Protein AF-0000000082936242 (afdb_homodimer)

Secondary structure (DSSP, 8-state):
-HHHHHHHHHHHHHHHHHHHHHHHHHHHHHHHHHHHHHHHHHHTTEEEEEEEE-TTS-EEEEEEES-TTB--EEEEESSS---SS-SEEEEEEEETTTTEEEEEEEEES-SSSSHHHHHHHHHHHHHHHHT-SEEEEE----S-HHHHHHHHHHTTEEE-TTSSEEEEE----/-HHHHHHHHHHHHHHHHHHHHHHHHHHHHHHHHHHHHHHHHHHTTEEEEEEEE-TTS-EEEEEEES-TTB--EEEEESSS---SS-SEEEEEEEETTTTEEEEEEEEES-SSSSHHHHHHHHHHHHHHHHT-SEEEEE----S-HHHHHHHHHHTTEEE-TTSSEEEEE----

pLDDT: mean 89.29, std 9.07, range [54.25, 97.88]

Radius of gyration: 26.24 Å; Cα contacts (8 Å, |Δi|>4): 591; chains: 2; bounding box: 80×72×52 Å

Nearest PDB structures (foldseek):
  2cnt-assembly4_D  TM=7.398E-01  e=9.892E-05  Salmonella enterica subsp. enterica serovar Typhimurium str. LT2
  3ne7-assembly1_A  TM=8.110E-01  e=4.765E-04  Thermoplasma acidophilum
  5isv-assembly2_B  TM=7.288E-01  e=2.765E-04  Escherichia coli O157:H7
  4crz-assembly1_B  TM=7.793E-01  e=5.063E-04  Escherichia coli K-12
  4avc-assembly2_B  TM=6.627E-01  e=4.765E-04  Mycobacterium tuberculosis H37Rv

Organism: NCBI:txid1808955

Sequence (346 aa):
MLFTKRKQYEMSLKRRADDVESRNDQLEKKIDHLQYNLNRLLELDYKIIAIEKDKLGDPVIVYRERDESSQNVYVKNCETKLEEEWDFAAIATYNEGENLLRLESINGNAINQGYGSVCLTYLQEIAHTLRVKKIVTKVSEPESEERIEHFFKKHDFIMDSTKSYAEWVRPYRMLFTKRKQYEMSLKRRADDVESRNDQLEKKIDHLQYNLNRLLELDYKIIAIEKDKLGDPVIVYRERDESSQNVYVKNCETKLEEEWDFAAIATYNEGENLLRLESINGNAINQGYGSVCLTYLQEIAHTLRVKKIVTKVSEPESEERIEHFFKKHDFIMDSTKSYAEWVRPYR

Foldseek 3Di:
DVVVVVVVVVVVVVVVVVVVVVVVVQVVQLVVQVVQQVVVCVVVVKAWDDWDAWPVGFTKTWIGHPDPQWLKIFIAGSNDHDDPDGQWMFGWGADPVQQEIEGEDTDGDDPPRCVSVVRVVVSLVVSVVSVGFKYKYFDDPPDDLVVVVVVQVVVPWDADPVRGMIMGGRDDD/DVVVVVVVVVVVVVVVVVVVVVVVVQVVQLVVQVVQQVVVCVVVVKAWDDWDAWPVGFTKTWIGHPDPQWLKIFIAGSNDHDDPDGQWMFGWGADPVQQEIEGEDTDGDDPPRCVSVVRVVVSLVVSVVSVGFKYKYFDDPPDDLVVVVVVCVVVPWDADPVSGMIMGGRDDD

Solvent-accessible surface area (backbone atoms only — not comparable to full-atom values): 18507 Å² total; per-residue (Å²): 114,68,67,57,53,50,51,51,49,51,48,49,39,49,47,49,28,49,52,35,46,52,50,35,51,52,52,52,50,30,52,51,21,43,36,49,33,52,38,50,38,49,73,71,54,38,36,75,72,41,54,46,62,36,75,85,63,46,60,26,40,33,30,28,64,62,52,80,73,49,55,38,32,33,33,35,58,23,88,49,68,68,78,90,63,65,44,26,36,30,42,31,40,70,38,76,92,75,38,28,35,39,40,73,45,77,51,58,80,66,79,94,44,45,54,66,58,53,32,50,55,52,46,52,50,49,33,57,75,70,64,34,53,32,39,37,31,69,47,74,79,81,60,62,63,65,60,54,52,50,53,39,46,77,71,59,28,50,63,44,97,82,55,47,35,36,35,30,70,60,75,90,126,114,69,67,56,52,50,52,50,48,50,51,49,37,50,48,48,30,51,51,33,44,52,50,36,51,52,51,52,48,30,52,52,21,42,36,51,33,52,38,50,39,49,73,72,54,38,38,77,72,39,55,45,63,37,76,86,62,45,60,27,40,31,28,28,62,63,52,79,74,50,56,39,31,33,32,35,59,23,89,50,67,66,77,90,62,68,45,26,37,30,40,32,41,69,36,75,92,76,38,27,35,38,41,73,45,76,49,59,81,66,77,92,45,47,55,66,60,52,32,50,54,51,48,50,49,48,33,58,76,70,64,34,52,33,39,38,32,68,50,74,80,78,62,62,65,65,60,55,50,51,52,40,46,76,72,60,28,48,62,44,97,82,55,47,36,36,37,30,68,60,77,90,125

Structure (mmCIF, N/CA/C/O backbone):
data_AF-0000000082936242-model_v1
#
loop_
_entity.id
_entity.type
_entity.pdbx_description
1 polymer 'GNAT family N-acetyltransferase'
#
loop_
_atom_site.group_PDB
_atom_site.id
_atom_site.type_symbol
_atom_site.label_atom_id
_atom_site.label_alt_id
_atom_site.label_comp_id
_atom_site.label_asym_id
_atom_site.label_entity_id
_atom_site.label_seq_id
_atom_site.pdbx_PDB_ins_code
_atom_site.Cartn_x
_atom_site.Cartn_y
_atom_site.Cartn_z
_atom_site.occupancy
_atom_site.B_iso_or_equiv
_atom_site.auth_seq_id
_atom_site.auth_comp_id
_atom_site.auth_asym_id
_atom_site.auth_atom_id
_atom_site.pdbx_PDB_model_num
ATOM 1 N N . MET A 1 1 ? -54.312 5.059 9.852 1 55.5 1 MET A N 1
ATOM 2 C CA . MET A 1 1 ? -53.125 5.371 10.672 1 55.5 1 MET A CA 1
ATOM 3 C C . MET A 1 1 ? -52.062 4.293 10.531 1 55.5 1 MET A C 1
ATOM 5 O O . MET A 1 1 ? -50.875 4.598 10.375 1 55.5 1 MET A O 1
ATOM 9 N N . LEU A 1 2 ? -52.469 3.055 10.438 1 64.94 2 LEU A N 1
ATOM 10 C CA . LEU A 1 2 ? -51.594 1.894 10.367 1 64.94 2 LEU A CA 1
ATOM 11 C C . LEU A 1 2 ? -50.906 1.821 9.016 1 64.94 2 LEU A C 1
ATOM 13 O O . LEU A 1 2 ? -49.719 1.475 8.945 1 64.94 2 LEU A O 1
ATOM 17 N N . PHE A 1 3 ? -51.562 2.299 8.039 1 64.25 3 PHE A N 1
ATOM 18 C CA . PHE A 1 3 ? -51.031 2.256 6.691 1 64.25 3 PHE A CA 1
ATOM 19 C C . PHE A 1 3 ? -49.844 3.223 6.551 1 64.25 3 PHE A C 1
ATOM 21 O O . PHE A 1 3 ? -48.844 2.904 5.91 1 64.25 3 PHE A O 1
ATOM 28 N N . THR A 1 4 ? -50 4.312 7.383 1 74.25 4 THR A N 1
ATOM 29 C CA . THR A 1 4 ? -49 5.355 7.281 1 74.25 4 THR A CA 1
ATOM 30 C C . THR A 1 4 ? -47.719 4.934 7.98 1 74.25 4 THR A C 1
ATOM 32 O O . THR A 1 4 ? -46.625 5.207 7.492 1 74.25 4 THR A O 1
ATOM 35 N N . LYS A 1 5 ? -47.812 4.215 9.031 1 71.75 5 LYS A N 1
ATOM 36 C CA . LYS A 1 5 ? -46.656 3.779 9.805 1 71.75 5 LYS A CA 1
ATOM 37 C C . LYS A 1 5 ? -45.875 2.729 9.039 1 71.75 5 LYS A C 1
ATOM 39 O O . LYS A 1 5 ? -44.625 2.74 9.07 1 71.75 5 LYS A O 1
ATOM 44 N N . ARG A 1 6 ? -46.688 1.935 8.461 1 66.31 6 ARG A N 1
ATOM 45 C CA . ARG A 1 6 ? -46.031 0.876 7.695 1 66.31 6 ARG A CA 1
ATOM 46 C C . ARG A 1 6 ? -45.25 1.45 6.504 1 66.31 6 ARG A C 1
ATOM 48 O O . ARG A 1 6 ? -44.156 1.012 6.203 1 66.31 6 ARG A O 1
ATOM 55 N N . LYS A 1 7 ? -45.875 2.371 5.848 1 77.19 7 LYS A N 1
ATOM 56 C CA . LYS A 1 7 ? -45.219 3.029 4.719 1 77.19 7 LYS A CA 1
ATOM 57 C C . LYS A 1 7 ? -43.969 3.77 5.164 1 77.19 7 LYS A C 1
ATOM 59 O O . LYS A 1 7 ? -42.969 3.752 4.469 1 77.19 7 LYS A O 1
ATOM 64 N N . GLN A 1 8 ? -44.062 4.34 6.312 1 79.56 8 GLN A N 1
ATOM 65 C CA . GLN A 1 8 ? -42.938 5.055 6.883 1 79.56 8 GLN A CA 1
ATOM 66 C C . GLN A 1 8 ? -41.812 4.094 7.223 1 79.56 8 GLN A C 1
ATOM 68 O O . GLN A 1 8 ? -40.625 4.398 6.973 1 79.56 8 GLN A O 1
ATOM 73 N N . TYR A 1 9 ? -42.188 2.982 7.734 1 79.38 9 TYR A N 1
ATOM 74 C CA . TYR A 1 9 ? -41.219 1.972 8.086 1 79.38 9 TYR A CA 1
ATOM 75 C C . TYR A 1 9 ? -40.531 1.409 6.84 1 79.38 9 TYR A C 1
ATOM 77 O O . TYR A 1 9 ? -39.312 1.237 6.809 1 79.38 9 TYR A O 1
ATOM 85 N N . GLU A 1 10 ? -41.312 1.133 5.848 1 78.25 10 GLU A N 1
ATOM 86 C CA . GLU A 1 10 ? -40.812 0.661 4.57 1 78.25 10 GLU A CA 1
ATOM 87 C C . GLU A 1 10 ? -39.844 1.679 3.959 1 78.25 10 GLU A C 1
ATOM 89 O O . GLU A 1 10 ? -38.781 1.311 3.441 1 78.25 10 GLU A O 1
ATOM 94 N N . MET A 1 11 ? -40.219 2.871 4.027 1 82.44 11 MET A N 1
ATOM 95 C CA . MET A 1 11 ? -39.375 3.939 3.496 1 82.44 11 MET A CA 1
ATOM 96 C C . MET A 1 11 ? -38.062 4.047 4.285 1 82.44 11 MET A C 1
ATOM 98 O O . MET A 1 11 ? -37 4.305 3.709 1 82.44 11 MET A O 1
ATOM 102 N N . SER A 1 12 ? -38.188 3.801 5.539 1 80.38 12 SER A N 1
ATOM 103 C CA . SER A 1 12 ? -37 3.836 6.395 1 80.38 12 SER A CA 1
ATOM 104 C C . SER A 1 12 ? -36.062 2.695 6.066 1 80.38 12 SER A C 1
ATOM 106 O O . SER A 1 12 ? -34.844 2.887 6.031 1 80.38 12 SER A O 1
ATOM 108 N N . LEU A 1 13 ? -36.656 1.571 5.82 1 77.56 13 LEU A N 1
ATOM 109 C CA . LEU A 1 13 ? -35.844 0.412 5.461 1 77.56 13 LEU A CA 1
ATOM 110 C C . LEU A 1 13 ? -35.156 0.621 4.113 1 77.56 13 LEU A C 1
ATOM 112 O O . LEU A 1 13 ? -34 0.244 3.934 1 77.56 13 LEU A O 1
ATOM 116 N N . LYS A 1 14 ? -35.875 1.112 3.232 1 81.44 14 LYS A N 1
ATOM 117 C CA . LYS A 1 14 ? -35.312 1.409 1.912 1 81.44 14 LYS A CA 1
ATOM 118 C C . LYS A 1 14 ? -34.188 2.436 2.004 1 81.44 14 LYS A C 1
ATOM 120 O O . LYS A 1 14 ? -33.156 2.283 1.356 1 81.44 14 LYS A O 1
ATOM 125 N N . ARG A 1 15 ? -34.469 3.398 2.803 1 82.12 15 ARG A N 1
ATOM 126 C CA . ARG A 1 15 ? -33.438 4.418 2.988 1 82.12 15 ARG A CA 1
ATOM 127 C C . ARG A 1 15 ? -32.188 3.822 3.611 1 82.12 15 ARG A C 1
ATOM 129 O O . ARG A 1 15 ? -31.078 4.141 3.193 1 82.12 15 ARG A O 1
ATOM 136 N N . ARG A 1 16 ? -32.438 3.004 4.527 1 80.25 16 ARG A N 1
ATOM 137 C CA . ARG A 1 16 ? -31.312 2.338 5.16 1 80.25 16 ARG A CA 1
ATOM 138 C C . ARG A 1 16 ? -30.547 1.487 4.156 1 80.25 16 ARG A C 1
ATOM 140 O O . ARG A 1 16 ? -29.312 1.513 4.125 1 80.25 16 ARG A O 1
ATOM 147 N N . ALA A 1 17 ? -31.234 0.804 3.396 1 78.25 17 ALA A N 1
ATOM 148 C CA . ALA A 1 17 ? -30.609 -0.045 2.381 1 78.25 17 ALA A CA 1
ATOM 149 C C . ALA A 1 17 ? -29.797 0.787 1.388 1 78.25 17 ALA A C 1
ATOM 151 O O . ALA A 1 17 ? -28.672 0.424 1.034 1 78.25 17 ALA A O 1
ATOM 152 N N . ASP A 1 18 ? -30.344 1.872 1.039 1 84.75 18 ASP A N 1
ATOM 153 C CA . ASP A 1 18 ? -29.672 2.758 0.092 1 84.75 18 ASP A CA 1
ATOM 154 C C . ASP A 1 18 ? -28.406 3.357 0.699 1 84.75 18 ASP A C 1
ATOM 156 O O . ASP A 1 18 ? -27.375 3.467 0.025 1 84.75 18 ASP A O 1
ATOM 160 N N . ASP A 1 19 ? -28.547 3.705 1.892 1 83.88 19 ASP A N 1
ATOM 161 C CA . ASP A 1 19 ? -27.422 4.301 2.594 1 83.88 19 ASP A CA 1
ATOM 162 C C . ASP A 1 19 ? -26.266 3.309 2.721 1 83.88 19 ASP A C 1
ATOM 164 O O . ASP A 1 19 ? -25.109 3.658 2.486 1 83.88 19 ASP A O 1
ATOM 168 N N . VAL A 1 20 ? -26.641 2.16 3.023 1 84.62 20 VAL A N 1
ATOM 169 C CA . VAL A 1 20 ? -25.609 1.142 3.225 1 84.62 20 VAL A CA 1
ATOM 170 C C . VAL A 1 20 ? -24.969 0.786 1.888 1 84.62 20 VAL A C 1
ATOM 172 O O . VAL A 1 20 ? -23.75 0.556 1.816 1 84.62 20 VAL A O 1
ATOM 175 N N . GLU A 1 21 ? -25.719 0.791 0.893 1 85.81 21 GLU A N 1
ATOM 176 C CA . GLU A 1 21 ? -25.203 0.519 -0.443 1 85.81 21 GLU A CA 1
ATOM 177 C C . GLU A 1 21 ? -24.25 1.62 -0.896 1 85.81 21 GLU A C 1
ATOM 179 O O . GLU A 1 21 ? -23.203 1.34 -1.498 1 85.81 21 GLU A O 1
ATOM 184 N N . SER A 1 22 ? -24.656 2.75 -0.622 1 87.81 22 SER A N 1
ATOM 185 C CA . SER A 1 22 ? -23.812 3.883 -0.965 1 87.81 22 SER A CA 1
ATOM 186 C C . SER A 1 22 ? -22.469 3.814 -0.232 1 87.81 22 SER A C 1
ATOM 188 O O . SER A 1 22 ? -21.422 4.109 -0.811 1 87.81 22 SER A O 1
ATOM 190 N N . ARG A 1 23 ? -22.562 3.42 0.993 1 86 23 ARG A N 1
ATOM 191 C CA . ARG A 1 23 ? -21.328 3.266 1.771 1 86 23 ARG A CA 1
ATOM 192 C C . ARG A 1 23 ? -20.453 2.162 1.195 1 86 23 ARG A C 1
ATOM 194 O O . ARG A 1 23 ? -19.234 2.301 1.144 1 86 23 ARG A O 1
ATOM 201 N N . ASN A 1 24 ? -21.031 1.164 0.788 1 87.69 24 ASN A N 1
ATOM 202 C CA . ASN A 1 24 ? -20.312 0.068 0.152 1 87.69 24 ASN A CA 1
ATOM 203 C C . ASN A 1 24 ? -19.578 0.535 -1.101 1 87.69 24 ASN A C 1
ATOM 205 O O . ASN A 1 24 ? -18.406 0.201 -1.3 1 87.69 24 ASN A O 1
ATOM 209 N N . ASP A 1 25 ? -20.219 1.3 -1.819 1 90.06 25 ASP A N 1
ATOM 210 C CA . ASP A 1 25 ? -19.625 1.836 -3.041 1 90.06 25 ASP A CA 1
ATOM 211 C C . ASP A 1 25 ? -18.438 2.736 -2.723 1 90.06 25 ASP A C 1
ATOM 213 O O . ASP A 1 25 ? -17.422 2.684 -3.406 1 90.06 25 ASP A O 1
ATOM 217 N N . GLN A 1 26 ? -18.609 3.5 -1.722 1 89.88 26 GLN A N 1
ATOM 218 C CA . GLN A 1 26 ? -17.531 4.406 -1.319 1 89.88 26 GLN A CA 1
ATOM 219 C C . GLN A 1 26 ? -16.312 3.631 -0.839 1 89.88 26 GLN A C 1
ATOM 221 O O . GLN A 1 26 ? -15.18 3.996 -1.152 1 89.88 26 GLN A O 1
ATOM 226 N N . LEU A 1 27 ? -16.516 2.643 -0.161 1 90.25 27 LEU A N 1
ATOM 227 C CA . LEU A 1 27 ? -15.422 1.829 0.355 1 90.25 27 LEU A CA 1
ATOM 228 C C . LEU A 1 27 ? -14.688 1.122 -0.779 1 90.25 27 LEU A C 1
ATOM 230 O O . LEU A 1 27 ? -13.461 1.052 -0.779 1 90.25 27 LEU A O 1
ATOM 234 N N . GLU A 1 28 ? -15.414 0.662 -1.716 1 90.88 28 GLU A N 1
ATOM 235 C CA . GLU A 1 28 ? -14.805 0.028 -2.879 1 90.88 28 GLU A CA 1
ATOM 236 C C . GLU A 1 28 ? -13.953 1.02 -3.664 1 90.88 28 GLU A C 1
ATOM 238 O O . GLU A 1 28 ? -12.852 0.684 -4.105 1 90.88 28 GLU A O 1
ATOM 243 N N . LYS A 1 29 ? -14.484 2.137 -3.783 1 92.81 29 LYS A N 1
ATOM 244 C CA . LYS A 1 29 ? -13.742 3.184 -4.48 1 92.81 29 LYS A CA 1
ATOM 245 C C . LYS A 1 29 ? -12.461 3.537 -3.73 1 92.81 29 LYS A C 1
ATOM 247 O O . LYS A 1 29 ? -11.414 3.758 -4.348 1 92.81 29 LYS A O 1
ATOM 252 N N . LYS A 1 30 ? -12.523 3.562 -2.467 1 91.56 30 LYS A N 1
ATOM 253 C CA . LYS A 1 30 ? -11.352 3.877 -1.658 1 91.56 30 LYS A CA 1
ATOM 254 C C . LYS A 1 30 ? -10.266 2.816 -1.828 1 91.56 30 LYS A C 1
ATOM 256 O O . LYS A 1 30 ? -9.078 3.141 -1.912 1 91.56 30 LYS A O 1
ATOM 261 N N . ILE A 1 31 ? -10.664 1.652 -1.907 1 91.88 31 ILE A N 1
ATOM 262 C CA . ILE A 1 31 ? -9.727 0.554 -2.109 1 91.88 31 ILE A CA 1
ATOM 263 C C . ILE A 1 31 ? -9.07 0.681 -3.484 1 91.88 31 ILE A C 1
ATOM 265 O O . ILE A 1 31 ? -7.855 0.535 -3.615 1 91.88 31 ILE A O 1
ATOM 269 N N . ASP A 1 32 ? -9.867 0.983 -4.434 1 94.06 32 ASP A N 1
ATOM 270 C CA . ASP A 1 32 ? -9.352 1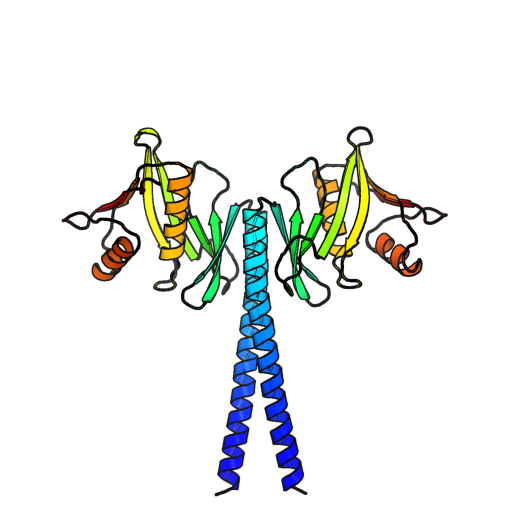.167 -5.785 1 94.06 32 ASP A CA 1
ATOM 271 C C . ASP A 1 32 ? -8.359 2.324 -5.844 1 94.06 32 ASP A C 1
ATOM 273 O O . ASP A 1 32 ? -7.309 2.217 -6.48 1 94.06 32 ASP A O 1
ATOM 277 N N . HIS A 1 33 ? -8.719 3.35 -5.23 1 95.5 33 HIS A N 1
ATOM 278 C CA . HIS A 1 33 ? -7.84 4.512 -5.215 1 95.5 33 HIS A CA 1
ATOM 279 C C . HIS A 1 33 ? -6.543 4.215 -4.473 1 95.5 33 HIS A C 1
ATOM 281 O O . HIS A 1 33 ? -5.465 4.637 -4.902 1 95.5 33 HIS A O 1
ATOM 287 N N . LEU A 1 34 ? -6.664 3.572 -3.352 1 95.12 34 LEU A N 1
ATOM 288 C CA . LEU A 1 34 ? -5.473 3.189 -2.598 1 95.12 34 LEU A CA 1
ATOM 289 C C . LEU A 1 34 ? -4.523 2.363 -3.461 1 95.12 34 LEU A C 1
ATOM 291 O O . LEU A 1 34 ? -3.326 2.645 -3.516 1 95.12 34 LEU A O 1
ATOM 295 N N . GLN A 1 35 ? -5.07 1.407 -4.113 1 94.5 35 GLN A N 1
ATOM 296 C CA . GLN A 1 35 ? -4.285 0.576 -5.02 1 94.5 35 GLN A CA 1
ATOM 297 C C . GLN A 1 35 ? -3.619 1.419 -6.105 1 94.5 35 GLN A C 1
ATOM 299 O O . GLN A 1 35 ? -2.418 1.286 -6.352 1 94.5 35 GLN A O 1
ATOM 304 N N . TYR A 1 36 ? -4.363 2.215 -6.723 1 96.88 36 TYR A N 1
ATOM 305 C CA . TYR A 1 36 ? -3.854 3.059 -7.797 1 96.88 36 TYR A CA 1
ATOM 306 C C . TYR A 1 36 ? -2.742 3.973 -7.297 1 96.88 36 TYR A C 1
ATOM 308 O O . TYR A 1 36 ? -1.684 4.07 -7.922 1 96.88 36 TYR A O 1
ATOM 316 N N . ASN A 1 37 ? -3.061 4.605 -6.254 1 97.25 37 ASN A N 1
ATOM 317 C CA . ASN A 1 37 ? -2.113 5.578 -5.723 1 97.25 37 ASN A CA 1
ATOM 318 C C . ASN A 1 37 ? -0.801 4.914 -5.309 1 97.25 37 ASN A C 1
ATOM 320 O O . ASN A 1 37 ? 0.279 5.438 -5.586 1 97.25 37 ASN A O 1
ATOM 324 N N . LEU A 1 38 ? -0.864 3.795 -4.66 1 96.5 38 LEU A N 1
ATOM 325 C CA . LEU A 1 38 ? 0.331 3.064 -4.254 1 96.5 38 LEU A CA 1
ATOM 326 C C . LEU A 1 38 ? 1.158 2.652 -5.469 1 96.5 38 LEU A C 1
ATOM 328 O O . LEU A 1 38 ? 2.371 2.875 -5.5 1 96.5 38 LEU A O 1
ATOM 332 N N . ASN A 1 39 ? 0.5 2.135 -6.398 1 96.56 39 ASN A N 1
ATOM 333 C CA . ASN A 1 39 ? 1.211 1.69 -7.594 1 96.56 39 ASN A CA 1
ATOM 334 C C . ASN A 1 39 ? 1.841 2.863 -8.336 1 96.56 39 ASN A C 1
ATOM 336 O O . ASN A 1 39 ? 2.955 2.75 -8.852 1 96.56 39 ASN A O 1
ATOM 340 N N . ARG A 1 40 ? 1.146 3.895 -8.406 1 96.5 40 ARG A N 1
ATOM 341 C CA . ARG A 1 40 ? 1.661 5.09 -9.07 1 96.5 40 ARG A CA 1
ATOM 342 C C . ARG A 1 40 ? 2.908 5.609 -8.367 1 96.5 40 ARG A C 1
ATOM 344 O O . ARG A 1 40 ? 3.896 5.957 -9.016 1 96.5 40 ARG A O 1
ATOM 351 N N . LEU A 1 41 ? 2.883 5.645 -7.102 1 96.69 41 LEU A N 1
ATOM 352 C CA . LEU A 1 41 ? 4.016 6.133 -6.32 1 96.69 41 LEU A CA 1
ATOM 353 C C . LEU A 1 41 ? 5.223 5.215 -6.488 1 96.69 41 LEU A C 1
ATOM 355 O O . LEU A 1 41 ? 6.355 5.688 -6.594 1 96.69 41 LEU A O 1
ATOM 359 N N . LEU A 1 42 ? 4.941 3.959 -6.516 1 93.69 42 LEU A N 1
ATOM 360 C CA . LEU A 1 42 ? 6.016 2.996 -6.719 1 93.69 42 LEU A CA 1
ATOM 361 C C . LEU A 1 42 ? 6.641 3.164 -8.102 1 93.69 42 LEU A C 1
ATOM 363 O O . LEU A 1 42 ? 7.867 3.131 -8.234 1 93.69 42 LEU A O 1
ATOM 367 N N . GLU A 1 43 ? 5.832 3.396 -9.07 1 93.12 43 GLU A N 1
ATOM 368 C CA . GLU A 1 43 ? 6.297 3.609 -10.438 1 93.12 43 GLU A CA 1
ATOM 369 C C . GLU A 1 43 ? 7.152 4.871 -10.539 1 93.12 43 GLU A C 1
ATOM 371 O O . GLU A 1 43 ? 8.125 4.91 -11.297 1 93.12 43 GLU A O 1
ATOM 376 N N . LEU A 1 44 ? 6.711 5.84 -9.805 1 93.94 44 LEU A N 1
ATOM 377 C CA . LEU A 1 44 ? 7.418 7.117 -9.836 1 93.94 44 LEU A CA 1
ATOM 378 C C . LEU A 1 44 ? 8.648 7.074 -8.938 1 93.94 44 LEU A C 1
ATOM 380 O O . LEU A 1 44 ? 9.32 8.086 -8.75 1 93.94 44 LEU A O 1
ATOM 384 N N . ASP A 1 45 ? 8.914 5.941 -8.289 1 93.25 45 ASP A N 1
ATOM 385 C CA . ASP A 1 45 ? 10.109 5.637 -7.504 1 93.25 45 ASP A CA 1
ATOM 386 C C . ASP A 1 45 ? 10.125 6.434 -6.199 1 93.25 45 ASP A C 1
ATOM 388 O O . ASP A 1 45 ? 11.18 6.902 -5.766 1 93.25 45 ASP A O 1
ATOM 392 N N . TYR A 1 46 ? 8.953 6.633 -5.699 1 94.62 46 TYR A N 1
ATOM 393 C CA . TYR A 1 46 ? 8.867 7.168 -4.344 1 94.62 46 TYR A CA 1
ATOM 394 C C . TYR A 1 46 ? 9.023 6.062 -3.309 1 94.62 46 TYR A C 1
ATOM 396 O O . TYR A 1 46 ? 8.797 4.887 -3.607 1 94.62 46 TYR A O 1
ATOM 404 N N . LYS A 1 47 ? 9.461 6.512 -2.172 1 94.06 47 LYS A N 1
ATOM 405 C CA . LYS A 1 47 ? 9.523 5.59 -1.04 1 94.06 47 LYS A CA 1
ATOM 406 C C . LYS A 1 47 ? 8.266 5.688 -0.181 1 94.06 47 LYS A C 1
ATOM 408 O O . LYS A 1 47 ? 7.961 6.75 0.362 1 94.06 47 LYS A O 1
ATOM 413 N N . ILE A 1 48 ? 7.57 4.629 -0.107 1 95.62 48 ILE A N 1
ATOM 414 C CA . ILE A 1 48 ? 6.426 4.57 0.796 1 95.62 48 ILE A CA 1
ATOM 415 C C . ILE A 1 48 ? 6.91 4.348 2.227 1 95.62 48 ILE A C 1
ATOM 417 O O . ILE A 1 48 ? 7.605 3.371 2.508 1 95.62 48 ILE A O 1
ATOM 421 N N . ILE A 1 49 ? 6.496 5.215 3.115 1 95.25 49 ILE A N 1
ATOM 422 C CA . ILE A 1 49 ? 6.926 5.133 4.508 1 95.25 49 ILE A CA 1
ATOM 423 C C . ILE A 1 49 ? 5.922 4.305 5.309 1 95.25 49 ILE A C 1
ATOM 425 O O . ILE A 1 49 ? 6.312 3.447 6.105 1 95.25 49 ILE A O 1
ATOM 429 N N . ALA A 1 50 ? 4.652 4.59 5.094 1 95.81 50 ALA A N 1
ATOM 430 C CA . ALA A 1 50 ? 3.6 3.93 5.863 1 95.81 50 ALA A CA 1
ATOM 431 C C . ALA A 1 50 ? 2.227 4.199 5.254 1 95.81 50 ALA A C 1
ATOM 433 O O . ALA A 1 50 ? 2.08 5.082 4.402 1 95.81 50 ALA A O 1
ATOM 434 N N . ILE A 1 51 ? 1.313 3.4 5.656 1 96.06 51 ILE A N 1
ATOM 435 C CA . ILE A 1 51 ? -0.105 3.701 5.492 1 96.06 51 ILE A CA 1
ATOM 436 C C . ILE A 1 51 ? -0.722 4.039 6.848 1 96.06 51 ILE A C 1
ATOM 438 O O . ILE A 1 51 ? -0.721 3.211 7.762 1 96.06 51 ILE A O 1
ATOM 442 N N . GLU A 1 52 ? -1.201 5.242 6.934 1 95.69 52 GLU A N 1
ATOM 443 C CA . GLU A 1 52 ? -1.783 5.738 8.18 1 95.69 52 GLU A CA 1
ATOM 444 C C . GLU A 1 52 ? -3.289 5.945 8.039 1 95.69 52 GLU A C 1
ATOM 446 O O . GLU A 1 52 ? -3.863 5.676 6.98 1 95.69 52 GLU A O 1
ATOM 451 N N . LYS A 1 53 ? -3.891 6.301 9.172 1 93.38 53 LYS A N 1
ATOM 452 C CA . LYS A 1 53 ? -5.293 6.703 9.172 1 93.38 53 LYS A CA 1
ATOM 453 C C . LYS A 1 53 ? -5.441 8.188 9.492 1 93.38 53 LYS A C 1
ATOM 455 O O . LYS A 1 53 ? -4.727 8.719 10.344 1 93.38 53 LYS A O 1
ATOM 460 N N . ASP A 1 54 ? -6.309 8.781 8.758 1 92.88 54 ASP A N 1
ATOM 461 C CA . ASP A 1 54 ? -6.582 10.18 9.086 1 92.88 54 ASP A CA 1
ATOM 462 C C . ASP A 1 54 ? -7.574 10.281 10.242 1 92.88 54 ASP A C 1
ATOM 464 O O . ASP A 1 54 ? -7.883 9.281 10.898 1 92.88 54 ASP A O 1
ATOM 468 N N . LYS A 1 55 ? -8 11.469 10.508 1 90.44 55 LYS A N 1
ATOM 469 C CA . LYS A 1 55 ? -8.867 11.719 11.656 1 90.44 55 LYS A CA 1
ATOM 470 C C . LYS A 1 55 ? -10.188 10.977 11.523 1 90.44 55 LYS A C 1
ATOM 472 O O . LYS A 1 55 ? -10.82 10.633 12.531 1 90.44 55 LYS A O 1
ATOM 477 N N . LEU A 1 56 ? -10.562 10.656 10.305 1 88.56 56 LEU A N 1
ATOM 478 C CA . LEU A 1 56 ? -11.836 9.984 10.07 1 88.56 56 LEU A CA 1
ATOM 479 C C . LEU A 1 56 ? -11.648 8.477 9.977 1 88.56 56 LEU A C 1
ATOM 481 O O . LEU A 1 56 ? -12.609 7.734 9.766 1 88.56 56 LEU A O 1
ATOM 485 N N . GLY A 1 57 ? -10.477 8.109 10.047 1 90.31 57 GLY A N 1
ATOM 486 C CA . GLY A 1 57 ? -10.195 6.684 10.008 1 90.31 57 GLY A CA 1
ATOM 487 C C . GLY A 1 57 ? -9.922 6.176 8.602 1 90.31 57 GLY A C 1
ATOM 488 O O . GLY A 1 57 ? -9.797 4.965 8.391 1 90.31 57 GLY A O 1
ATOM 489 N N . ASP A 1 58 ? -9.828 7.078 7.68 1 91.62 58 ASP A N 1
ATOM 490 C CA . ASP A 1 58 ? -9.57 6.688 6.301 1 91.62 58 ASP A CA 1
ATOM 491 C C . ASP A 1 58 ? -8.07 6.535 6.043 1 91.62 58 ASP A C 1
ATOM 493 O O . ASP A 1 58 ? -7.266 7.289 6.59 1 91.62 58 ASP A O 1
ATOM 497 N N . PRO A 1 59 ? -7.758 5.586 5.18 1 94.12 59 PRO A N 1
ATOM 498 C CA . PRO A 1 59 ? -6.332 5.371 4.918 1 94.12 59 PRO A CA 1
ATOM 499 C C . PRO A 1 59 ? -5.691 6.527 4.152 1 94.12 59 PRO A C 1
ATOM 501 O O . PRO A 1 59 ? -6.32 7.105 3.262 1 94.12 59 PRO A O 1
ATOM 504 N N . VAL A 1 60 ? -4.465 6.801 4.57 1 96.69 60 VAL A N 1
ATOM 505 C CA . VAL A 1 60 ? -3.645 7.766 3.844 1 96.69 60 VAL A CA 1
ATOM 506 C C . VAL A 1 60 ? -2.242 7.199 3.635 1 96.69 60 VAL A C 1
ATOM 508 O O . VAL A 1 60 ? -1.726 6.477 4.488 1 96.69 60 VAL A O 1
ATOM 511 N N . ILE A 1 61 ? -1.665 7.559 2.545 1 97.81 61 ILE A N 1
ATOM 512 C CA . ILE A 1 61 ? -0.332 7.074 2.209 1 97.81 61 ILE A CA 1
ATOM 513 C C . ILE A 1 61 ? 0.711 8.125 2.578 1 97.81 61 ILE A C 1
ATOM 515 O O . ILE A 1 61 ? 0.595 9.289 2.184 1 97.81 61 ILE A O 1
ATOM 519 N N . VAL A 1 62 ? 1.697 7.73 3.346 1 97.88 62 VAL A N 1
ATOM 520 C CA . VAL A 1 62 ? 2.832 8.578 3.691 1 97.88 62 VAL A CA 1
ATOM 521 C C . VAL A 1 62 ? 4.055 8.164 2.869 1 97.88 62 VAL A C 1
ATOM 523 O O . VAL A 1 62 ? 4.465 7.004 2.896 1 97.88 62 VAL A O 1
ATOM 526 N N . TYR A 1 63 ? 4.562 9.141 2.168 1 97.19 63 TYR A N 1
ATOM 527 C CA . TYR A 1 63 ? 5.656 8.773 1.277 1 97.19 63 TYR A CA 1
ATOM 528 C C . TYR A 1 63 ? 6.652 9.914 1.132 1 97.19 63 TYR A C 1
ATOM 530 O O . TYR A 1 63 ? 6.398 11.031 1.604 1 97.19 63 TYR A O 1
ATOM 538 N N . ARG A 1 64 ? 7.812 9.586 0.577 1 96.38 64 ARG A N 1
ATOM 539 C CA . ARG A 1 64 ? 8.859 10.586 0.387 1 96.38 64 ARG A CA 1
ATOM 540 C C . ARG A 1 64 ? 9.719 10.25 -0.829 1 96.38 64 ARG A C 1
ATOM 542 O O . ARG A 1 64 ? 9.609 9.156 -1.388 1 96.38 64 ARG A O 1
ATOM 549 N N . GLU A 1 65 ? 10.477 11.25 -1.18 1 94.94 65 GLU A N 1
ATOM 550 C CA . GLU A 1 65 ? 11.438 10.992 -2.252 1 94.94 65 GLU A CA 1
ATOM 551 C C . GLU A 1 65 ? 12.492 9.984 -1.815 1 94.94 65 GLU A C 1
ATOM 553 O O . GLU A 1 65 ? 12.844 9.922 -0.636 1 94.94 65 GLU A O 1
ATOM 558 N N . ARG A 1 66 ? 12.992 9.25 -2.752 1 89.69 66 ARG A N 1
ATOM 559 C CA . ARG A 1 66 ? 14.047 8.289 -2.453 1 89.69 66 ARG A CA 1
ATOM 560 C C . ARG A 1 66 ? 15.359 9 -2.135 1 89.69 66 ARG A C 1
ATOM 562 O O . ARG A 1 66 ? 16.172 8.492 -1.353 1 89.69 66 ARG A O 1
ATOM 569 N N . ASP A 1 67 ? 15.398 10.102 -2.736 1 86.19 67 ASP A N 1
ATOM 570 C CA . ASP A 1 67 ? 16.594 10.898 -2.488 1 86.19 67 ASP A CA 1
ATOM 571 C C . ASP A 1 67 ? 16.703 11.281 -1.014 1 86.19 67 ASP A C 1
ATOM 573 O O . ASP A 1 67 ? 15.797 11.922 -0.466 1 86.19 67 ASP A O 1
ATOM 577 N N . GLU A 1 68 ? 17.828 10.945 -0.455 1 78.44 68 GLU A N 1
ATOM 578 C CA . GLU A 1 68 ? 18 11.133 0.983 1 78.44 68 GLU A CA 1
ATOM 579 C C . GLU A 1 68 ? 18.359 12.578 1.313 1 78.44 68 GLU A C 1
ATOM 581 O O . GLU A 1 68 ? 18.375 12.969 2.482 1 78.44 68 GLU A O 1
ATOM 586 N N . SER A 1 69 ? 18.609 13.312 0.236 1 81.06 69 SER A N 1
ATOM 587 C CA . SER A 1 69 ? 18.938 14.711 0.492 1 81.06 69 SER A CA 1
ATOM 588 C C . SER A 1 69 ? 17.703 15.516 0.85 1 81.06 69 SER A C 1
ATOM 590 O O . SER A 1 69 ? 17.781 16.531 1.552 1 81.06 69 SER A O 1
ATOM 592 N N . SER A 1 70 ? 16.625 15.062 0.358 1 86.69 70 SER A N 1
ATOM 593 C CA . SER A 1 70 ? 15.352 15.688 0.718 1 86.69 70 SER A CA 1
ATOM 594 C C . SER A 1 70 ? 14.688 14.953 1.876 1 86.69 70 SER A C 1
ATOM 596 O O . SER A 1 70 ? 14.703 13.719 1.931 1 86.69 70 SER A O 1
ATOM 598 N N . GLN A 1 71 ? 14.234 15.773 2.812 1 93.75 71 GLN A N 1
ATOM 599 C CA . GLN A 1 71 ? 13.57 15.141 3.947 1 93.75 71 GLN A CA 1
ATOM 600 C C . GLN A 1 71 ? 12.07 15.406 3.928 1 93.75 71 GLN A C 1
ATOM 602 O O . GLN A 1 71 ? 11.43 15.461 4.98 1 93.75 71 GLN A O 1
ATOM 607 N N . ASN A 1 72 ? 11.57 15.664 2.73 1 96.56 72 ASN A N 1
ATOM 608 C CA . ASN A 1 72 ? 10.141 15.922 2.572 1 96.56 72 ASN A CA 1
ATOM 609 C C . ASN A 1 72 ? 9.297 14.711 2.951 1 96.56 72 ASN A C 1
ATOM 611 O O . ASN A 1 72 ? 9.719 13.57 2.742 1 96.56 72 ASN A O 1
ATOM 615 N N . VAL A 1 73 ? 8.141 15 3.551 1 97.19 73 VAL A N 1
ATOM 616 C CA . VAL A 1 73 ? 7.137 13.977 3.834 1 97.19 73 VAL A CA 1
ATOM 617 C C . VAL A 1 73 ? 5.82 14.344 3.158 1 97.19 73 VAL A C 1
ATOM 619 O O . VAL A 1 73 ? 5.297 15.445 3.355 1 97.19 73 VAL A O 1
ATOM 622 N N . TYR A 1 74 ? 5.289 13.445 2.383 1 97.25 74 TYR A N 1
ATOM 623 C CA . TYR A 1 74 ? 4.051 13.688 1.651 1 97.25 74 TYR A CA 1
ATOM 624 C C . TYR A 1 74 ? 2.941 12.766 2.139 1 97.25 74 TYR A C 1
ATOM 626 O O . TYR A 1 74 ? 3.205 11.641 2.564 1 97.25 74 TYR A O 1
ATOM 634 N N . VAL A 1 75 ? 1.731 13.312 2.039 1 97.38 75 VAL A N 1
ATOM 635 C CA . VAL A 1 75 ? 0.544 12.523 2.354 1 97.38 75 VAL A CA 1
ATOM 636 C C . VAL A 1 75 ? -0.417 12.539 1.168 1 97.38 75 VAL A C 1
ATOM 638 O O . VAL A 1 75 ? -0.661 13.594 0.574 1 97.38 75 VAL A O 1
ATOM 641 N N . LYS A 1 76 ? -0.93 11.367 0.785 1 97.12 76 LYS A N 1
ATOM 642 C CA . LYS A 1 76 ? -1.97 11.219 -0.229 1 97.12 76 LYS A CA 1
ATOM 643 C C . LYS A 1 76 ? -3.164 10.445 0.319 1 97.12 76 LYS A C 1
ATOM 645 O O . LYS A 1 76 ? -3.01 9.328 0.827 1 97.12 76 LYS A O 1
ATOM 650 N N . ASN A 1 77 ? -4.281 11.102 0.271 1 95 77 ASN A N 1
ATOM 651 C CA . ASN A 1 77 ? -5.488 10.398 0.688 1 95 77 ASN A CA 1
ATOM 652 C C . ASN A 1 77 ? -5.957 9.406 -0.377 1 95 77 ASN A C 1
ATOM 654 O O . ASN A 1 77 ? -5.375 9.336 -1.459 1 95 77 ASN A O 1
ATOM 658 N N . CYS A 1 78 ? -7.047 8.672 -0.055 1 93.75 78 CYS A N 1
ATOM 659 C CA . CYS A 1 78 ? -7.551 7.676 -0.995 1 93.75 78 CYS A CA 1
ATOM 660 C C . CYS A 1 78 ? -8.969 8.008 -1.44 1 93.75 78 CYS A C 1
ATOM 662 O O . CYS A 1 78 ? -9.711 7.129 -1.875 1 93.75 78 CYS A O 1
ATOM 664 N N . GLU A 1 79 ? -9.266 9.25 -1.279 1 91.94 79 GLU A N 1
ATOM 665 C CA . GLU A 1 79 ? -10.539 9.719 -1.832 1 91.94 79 GLU A CA 1
ATOM 666 C C . GLU A 1 79 ? -10.414 10.016 -3.322 1 91.94 79 GLU A C 1
ATOM 668 O O . GLU A 1 79 ? -11.375 9.875 -4.074 1 91.94 79 GLU A O 1
ATOM 673 N N . THR A 1 80 ? -9.227 10.398 -3.637 1 93.25 80 THR A N 1
ATOM 674 C CA . THR A 1 80 ? -8.969 10.719 -5.035 1 93.25 80 THR A CA 1
ATOM 675 C C . THR A 1 80 ? -7.711 10.016 -5.535 1 93.25 80 THR A C 1
ATOM 677 O O . THR A 1 80 ? -6.852 9.633 -4.734 1 93.25 80 THR A O 1
ATOM 680 N N . LYS A 1 81 ? -7.613 9.859 -6.793 1 94.81 81 LYS A N 1
ATOM 681 C CA . LYS A 1 81 ? -6.422 9.312 -7.43 1 94.81 81 LYS A CA 1
ATOM 682 C C . LYS A 1 81 ? -5.281 10.328 -7.434 1 94.81 81 LYS A C 1
ATOM 684 O O . LYS A 1 81 ? -5.52 11.531 -7.531 1 94.81 81 LYS A O 1
ATOM 689 N N . LEU A 1 82 ? -4.129 9.672 -7.363 1 94.38 82 LEU A N 1
ATOM 690 C CA . LEU A 1 82 ? -2.934 10.5 -7.406 1 94.38 82 LEU A CA 1
ATOM 691 C C . LEU A 1 82 ? -2.727 11.094 -8.797 1 94.38 82 LEU A C 1
ATOM 693 O O . LEU A 1 82 ? -2.537 10.352 -9.766 1 94.38 82 LEU A O 1
ATOM 697 N N . GLU A 1 83 ? -2.766 12.305 -8.977 1 84.81 83 GLU A N 1
ATOM 698 C CA . GLU A 1 83 ? -2.49 12.977 -10.242 1 84.81 83 GLU A CA 1
ATOM 699 C C . GLU A 1 83 ? -1.086 13.578 -10.258 1 84.81 83 GLU A C 1
ATOM 701 O O . GLU A 1 83 ? -0.125 12.906 -10.641 1 84.81 83 GLU A O 1
ATOM 706 N N . GLU A 1 84 ? -0.792 14.742 -9.812 1 77.5 84 GLU A N 1
ATOM 707 C CA . GLU A 1 84 ? 0.531 15.352 -9.898 1 77.5 84 GLU A CA 1
ATOM 708 C C . GLU A 1 84 ? 1.023 15.797 -8.531 1 77.5 84 GLU A C 1
ATOM 710 O O . GLU A 1 84 ? 2.205 16.109 -8.359 1 77.5 84 GLU A O 1
ATOM 715 N N . GLU A 1 85 ? 0.057 15.695 -7.656 1 84.69 85 GLU A N 1
ATOM 716 C CA . GLU A 1 85 ? 0.552 16.297 -6.422 1 84.69 85 GLU A CA 1
ATOM 717 C C . GLU A 1 85 ? 0.07 15.516 -5.199 1 84.69 85 GLU A C 1
ATOM 719 O O . GLU A 1 85 ? -0.766 14.617 -5.32 1 84.69 85 GLU A O 1
ATOM 724 N N . TRP A 1 86 ? 0.72 15.836 -4.047 1 93.44 86 TRP A N 1
ATOM 725 C CA . TRP A 1 86 ? 0.312 15.375 -2.723 1 93.44 86 TRP A CA 1
ATOM 726 C C . TRP A 1 86 ? -0.894 16.156 -2.219 1 93.44 86 TRP A C 1
ATOM 728 O O . TRP A 1 86 ? -1.175 17.25 -2.703 1 93.44 86 TRP A O 1
ATOM 738 N N . ASP A 1 87 ? -1.616 15.562 -1.274 1 95.31 87 ASP A N 1
ATOM 739 C CA . ASP A 1 87 ? -2.688 16.297 -0.61 1 95.31 87 ASP A CA 1
ATOM 740 C C . ASP A 1 87 ? -2.135 17.188 0.502 1 95.31 87 ASP A C 1
ATOM 742 O O . ASP A 1 87 ? -2.713 18.234 0.814 1 95.31 87 ASP A O 1
ATOM 746 N N . PHE A 1 88 ? -1.061 16.75 1.088 1 95.06 88 PHE A N 1
ATOM 747 C CA . PHE A 1 88 ? -0.379 17.484 2.145 1 95.06 88 PHE A CA 1
ATOM 748 C C . PHE A 1 88 ? 1.114 17.188 2.143 1 95.06 88 PHE A C 1
ATOM 750 O O . PHE A 1 88 ? 1.529 16.094 1.743 1 95.06 88 PHE A O 1
ATOM 757 N N . ALA A 1 89 ? 1.909 18.219 2.611 1 96.06 89 ALA A N 1
ATOM 758 C CA . ALA A 1 89 ? 3.355 18.031 2.562 1 96.06 89 ALA A CA 1
ATOM 759 C C . ALA A 1 89 ? 4.051 18.797 3.678 1 96.06 89 ALA A C 1
ATOM 761 O O . ALA A 1 89 ? 3.656 19.922 4.008 1 96.06 89 ALA A O 1
ATOM 762 N N . ALA A 1 90 ? 5.004 18.172 4.23 1 96 90 ALA A N 1
ATOM 763 C CA . ALA A 1 90 ? 6.035 18.844 5.012 1 96 90 ALA A CA 1
ATOM 764 C C . ALA A 1 90 ? 7.34 18.938 4.23 1 96 90 ALA A C 1
ATOM 766 O O . ALA A 1 90 ? 8.008 17.938 3.996 1 96 90 ALA A O 1
ATOM 767 N N . ILE A 1 91 ? 7.641 20.172 3.857 1 96.06 91 ILE A N 1
ATOM 768 C CA . ILE A 1 91 ? 8.867 20.406 3.098 1 96.06 91 ILE A CA 1
ATOM 769 C C . ILE A 1 91 ? 10 20.781 4.047 1 96.06 91 ILE A C 1
ATOM 771 O O . ILE A 1 91 ? 9.906 21.766 4.777 1 96.06 91 ILE A O 1
ATOM 775 N N . ALA A 1 92 ? 11.008 19.922 4.062 1 96 92 ALA A N 1
ATOM 776 C CA . ALA A 1 92 ? 12.094 20.109 5.027 1 96 92 ALA A CA 1
ATOM 777 C C . ALA A 1 92 ? 13.453 19.875 4.375 1 96 92 ALA A C 1
ATOM 779 O O . ALA A 1 92 ? 13.57 19.078 3.439 1 96 92 ALA A O 1
ATOM 780 N N . THR A 1 93 ? 14.336 20.562 4.902 1 93.88 93 THR A N 1
ATOM 781 C CA . THR A 1 93 ? 15.711 20.422 4.434 1 93.88 93 THR A CA 1
ATOM 782 C C . THR A 1 93 ? 16.656 20.141 5.602 1 93.88 93 THR A C 1
ATOM 784 O O . THR A 1 93 ? 16.5 20.719 6.68 1 93.88 93 THR A O 1
ATOM 787 N N . TYR A 1 94 ? 17.609 19.297 5.316 1 93.38 94 TYR A N 1
ATOM 788 C CA . TYR A 1 94 ? 18.625 18.984 6.316 1 93.38 94 TYR A CA 1
ATOM 789 C C . TYR A 1 94 ? 19.828 19.906 6.188 1 93.38 94 TYR A C 1
ATOM 791 O O . TYR A 1 94 ? 20.406 20.031 5.109 1 93.38 94 TYR A O 1
ATOM 799 N N . ASN A 1 95 ? 20.094 20.562 7.297 1 90.62 95 ASN A N 1
ATOM 800 C CA . ASN A 1 95 ? 21.297 21.375 7.379 1 90.62 95 ASN A CA 1
ATOM 801 C C . ASN A 1 95 ? 22.406 20.656 8.133 1 90.62 95 ASN A C 1
ATOM 803 O O . ASN A 1 95 ? 22.422 20.641 9.367 1 90.62 95 ASN A O 1
ATOM 807 N N . GLU A 1 96 ? 23.344 20.141 7.43 1 86.75 96 GLU A N 1
ATOM 808 C CA . GLU A 1 96 ? 24.406 19.344 8.016 1 86.75 96 GLU A CA 1
ATOM 809 C C . GLU A 1 96 ? 25.266 20.172 8.961 1 86.75 96 GLU A C 1
ATOM 811 O O . GLU A 1 96 ? 25.672 19.688 10.031 1 86.75 96 GLU A O 1
ATOM 816 N N . GLY A 1 97 ? 25.578 21.391 8.547 1 89.62 97 GLY A N 1
ATOM 817 C CA . GLY A 1 97 ? 26.422 22.25 9.352 1 89.62 97 GLY A CA 1
ATOM 818 C C . GLY A 1 97 ? 25.859 22.531 10.734 1 89.62 97 GLY A C 1
ATOM 819 O O . GLY A 1 97 ? 26.578 22.531 11.727 1 89.62 97 GLY A O 1
ATOM 820 N N . GLU A 1 98 ? 24.609 22.719 10.828 1 91.31 98 GLU A N 1
ATOM 821 C CA . GLU A 1 98 ? 23.938 23.047 12.078 1 91.31 98 GLU A CA 1
ATOM 822 C C . GLU A 1 98 ? 23.312 21.812 12.711 1 91.31 98 GLU A C 1
ATOM 824 O O . GLU A 1 98 ? 22.828 21.859 13.844 1 91.31 98 GLU A O 1
ATOM 829 N N . ASN A 1 99 ? 23.359 20.703 12.031 1 93.38 99 ASN A N 1
ATOM 830 C CA . ASN A 1 99 ? 22.75 19.453 12.461 1 93.38 99 ASN A CA 1
ATOM 831 C C . ASN A 1 99 ? 21.297 19.641 12.867 1 93.38 99 ASN A C 1
ATOM 833 O O . ASN A 1 99 ? 20.891 19.234 13.969 1 93.38 99 ASN A O 1
ATOM 837 N N . LEU A 1 100 ? 20.562 20.281 12.07 1 94.81 100 LEU A N 1
ATOM 838 C CA . LEU A 1 100 ? 19.141 20.484 12.336 1 94.81 100 LEU A CA 1
ATOM 839 C C . LEU A 1 100 ? 18.328 20.344 11.047 1 94.81 100 LEU A C 1
ATOM 841 O O . LEU A 1 100 ? 18.875 20.438 9.953 1 94.81 100 LEU A O 1
ATOM 845 N N . LEU A 1 101 ? 17.031 20.062 11.234 1 96.12 101 LEU A N 1
ATOM 846 C CA . LEU A 1 101 ? 16.078 20.109 10.133 1 96.12 101 LEU A CA 1
ATOM 847 C C . LEU A 1 101 ? 15.352 21.453 10.102 1 96.12 101 LEU A C 1
ATOM 849 O O . LEU A 1 101 ? 14.906 21.938 11.141 1 96.12 101 LEU A O 1
ATOM 853 N N . ARG A 1 102 ? 15.305 21.984 8.867 1 95.62 102 ARG A N 1
ATOM 854 C CA . ARG A 1 102 ? 14.508 23.188 8.672 1 95.62 102 ARG A CA 1
ATOM 855 C C . ARG A 1 102 ? 13.203 22.859 7.953 1 95.62 102 ARG A C 1
ATOM 857 O O . ARG A 1 102 ? 13.211 22.422 6.797 1 95.62 102 ARG A O 1
ATOM 864 N N . LEU A 1 103 ? 12.133 23.062 8.695 1 96.25 103 LEU A N 1
ATOM 865 C CA . LEU A 1 103 ? 10.812 22.922 8.094 1 96.25 103 LEU A CA 1
ATOM 866 C C . LEU A 1 103 ? 10.422 24.203 7.344 1 96.25 103 LEU A C 1
ATOM 868 O O . LEU A 1 103 ? 10.125 25.219 7.961 1 96.25 103 LEU A O 1
ATOM 872 N N . GLU A 1 104 ? 10.43 24.047 6.055 1 94.38 104 GLU A N 1
ATOM 873 C CA . GLU A 1 104 ? 10.164 25.203 5.199 1 94.38 104 GLU A CA 1
ATOM 874 C C . GLU A 1 104 ? 8.672 25.5 5.117 1 94.38 104 GLU A C 1
ATOM 876 O O . GLU A 1 104 ? 8.273 26.672 5.055 1 94.38 104 GLU A O 1
ATOM 881 N N . SER A 1 105 ? 7.93 24.453 5.059 1 92 105 SER A N 1
ATOM 882 C CA . SER A 1 105 ? 6.484 24.641 4.98 1 92 105 SER A CA 1
ATOM 883 C C . SER A 1 105 ? 5.738 23.375 5.348 1 92 105 SER A C 1
ATOM 885 O O . SER A 1 105 ? 6.281 22.266 5.227 1 92 105 SER A O 1
ATOM 887 N N . ILE A 1 106 ? 4.586 23.469 5.891 1 91.06 106 ILE A N 1
ATOM 888 C CA . ILE A 1 106 ? 3.58 22.422 6.082 1 91.06 106 ILE A CA 1
ATOM 889 C C . ILE A 1 106 ? 2.244 22.875 5.496 1 91.06 106 ILE A C 1
ATOM 891 O O . ILE A 1 106 ? 1.61 23.797 6.023 1 91.06 106 ILE A O 1
ATOM 895 N N . ASN A 1 107 ? 1.946 22.25 4.359 1 89.06 107 ASN A N 1
ATOM 896 C CA . ASN A 1 107 ? 0.779 22.766 3.643 1 89.06 107 ASN A CA 1
ATOM 897 C C . ASN A 1 107 ? 0.06 21.641 2.889 1 89.06 107 ASN A C 1
ATOM 899 O O . ASN A 1 107 ? 0.627 20.578 2.664 1 89.06 107 ASN A O 1
ATOM 903 N N . GLY A 1 108 ? -1.239 21.984 2.631 1 88.94 108 GLY A N 1
ATOM 904 C CA . GLY A 1 108 ? -2.051 21 1.92 1 88.94 108 GLY A CA 1
ATOM 905 C C . GLY A 1 108 ? -3.408 21.547 1.51 1 88.94 108 GLY A C 1
ATOM 906 O O . GLY A 1 108 ? -3.715 22.719 1.746 1 88.94 108 GLY A O 1
ATOM 907 N N . ASN A 1 109 ? -4.074 20.656 0.879 1 83.94 109 ASN A N 1
ATOM 908 C CA . ASN A 1 109 ? -5.324 21.047 0.232 1 83.94 109 ASN A CA 1
ATOM 909 C C . ASN A 1 109 ? -6.496 21.031 1.21 1 83.94 109 ASN A C 1
ATOM 911 O O . ASN A 1 109 ? -7.551 21.594 0.934 1 83.94 109 ASN A O 1
ATOM 915 N N . ALA A 1 110 ? -6.273 20.375 2.289 1 80.88 110 ALA A N 1
ATOM 916 C CA . ALA A 1 110 ? -7.379 20.266 3.236 1 80.88 110 ALA A CA 1
ATOM 917 C C . ALA A 1 110 ? -6.918 20.562 4.66 1 80.88 110 ALA A C 1
ATOM 919 O O . ALA A 1 110 ? -5.777 20.266 5.027 1 80.88 110 ALA A O 1
ATOM 920 N N . ILE A 1 111 ? -7.918 21.188 5.32 1 79.69 111 ILE A N 1
ATOM 921 C CA . ILE A 1 111 ? -7.664 21.531 6.711 1 79.69 111 ILE A CA 1
ATOM 922 C C . ILE A 1 111 ? -8.414 20.578 7.633 1 79.69 111 ILE A C 1
ATOM 924 O O . ILE A 1 111 ? -9.438 20.016 7.25 1 79.69 111 ILE A O 1
ATOM 928 N N . ASN A 1 112 ? -7.781 20.328 8.734 1 84.12 112 ASN A N 1
ATOM 929 C CA . ASN A 1 112 ? -8.406 19.578 9.828 1 84.12 112 ASN A CA 1
ATOM 930 C C . ASN A 1 112 ? -8.648 18.125 9.438 1 84.12 112 ASN A C 1
ATOM 932 O O . ASN A 1 112 ? -9.688 17.562 9.789 1 84.12 112 ASN A O 1
ATOM 936 N N . GLN A 1 113 ? -7.844 17.609 8.648 1 90.06 113 GLN A N 1
ATOM 937 C CA . GLN A 1 113 ? -7.941 16.203 8.289 1 90.06 113 GLN A CA 1
ATOM 938 C C . GLN A 1 113 ? -6.918 15.359 9.055 1 90.06 113 GLN A C 1
ATOM 940 O O . GLN A 1 113 ? -6.949 14.133 9 1 90.06 113 GLN A O 1
ATOM 945 N N . GLY A 1 114 ? -6.047 16.016 9.711 1 92.19 114 GLY A N 1
ATOM 946 C CA . GLY A 1 114 ? -5.02 15.312 10.469 1 92.19 114 GLY A CA 1
ATOM 947 C C . GLY A 1 114 ? -3.764 15.047 9.656 1 92.19 114 GLY A C 1
ATOM 948 O O . GLY A 1 114 ? -2.832 14.398 10.141 1 92.19 114 GLY A O 1
ATOM 949 N N . TYR A 1 115 ? -3.715 15.609 8.484 1 95.06 115 TYR A N 1
ATOM 950 C CA . TYR A 1 115 ? -2.586 15.336 7.605 1 95.06 115 TYR A CA 1
ATOM 951 C C . TYR A 1 115 ? -1.312 15.984 8.133 1 95.06 115 TYR A C 1
ATOM 953 O O . TYR A 1 115 ? -0.229 15.398 8.047 1 95.06 115 TYR A O 1
ATOM 961 N N . GLY A 1 116 ? -1.505 17.172 8.617 1 93.75 116 GLY A N 1
ATOM 962 C CA . GLY A 1 116 ? -0.357 17.859 9.195 1 93.75 116 GLY A CA 1
ATOM 963 C C . GLY A 1 116 ? 0.294 17.078 10.32 1 93.75 116 GLY A C 1
ATOM 964 O O . GLY A 1 116 ? 1.521 16.969 10.383 1 93.75 116 GLY A O 1
ATOM 965 N N . SER A 1 117 ? -0.561 16.578 11.18 1 94 117 SER A N 1
ATOM 966 C CA . SER A 1 117 ? -0.062 15.781 12.289 1 94 117 SER A CA 1
ATOM 967 C C . SER A 1 117 ? 0.687 14.555 11.797 1 94 117 SER A C 1
ATOM 969 O O . SER A 1 117 ? 1.746 14.211 12.32 1 94 117 SER A O 1
ATOM 971 N N . VAL A 1 118 ? 0.159 13.953 10.766 1 96 118 VAL A N 1
ATOM 972 C CA . VAL A 1 118 ? 0.809 12.781 10.195 1 96 118 VAL A CA 1
ATOM 973 C C . VAL A 1 118 ? 2.182 13.164 9.648 1 96 118 VAL A C 1
ATOM 975 O O . VAL A 1 118 ? 3.186 12.523 9.969 1 96 118 VAL A O 1
ATOM 978 N N . CYS A 1 119 ? 2.258 14.195 8.938 1 96.19 119 CYS A N 1
ATOM 979 C CA . CYS A 1 119 ? 3.51 14.641 8.344 1 96.19 119 CYS A CA 1
ATOM 980 C C . CYS A 1 119 ? 4.547 14.953 9.414 1 96.19 119 CYS A C 1
ATOM 982 O O . CYS A 1 119 ? 5.688 14.492 9.328 1 96.19 119 CYS A O 1
ATOM 984 N N . LEU A 1 120 ? 4.168 15.641 10.398 1 95.75 120 LEU A N 1
ATOM 985 C CA . LEU A 1 120 ? 5.117 16.078 11.414 1 95.75 120 LEU A CA 1
ATOM 986 C C . LEU A 1 120 ? 5.613 14.906 12.242 1 95.75 120 LEU A C 1
ATOM 988 O O . LEU A 1 120 ? 6.785 14.859 12.625 1 95.75 120 LEU A O 1
ATOM 992 N N . THR A 1 121 ? 4.734 13.969 12.555 1 95.94 121 THR A N 1
ATOM 993 C CA . THR A 1 121 ? 5.133 12.773 13.289 1 95.94 121 THR A CA 1
ATOM 994 C C . THR A 1 121 ? 6.246 12.039 12.547 1 95.94 121 THR A C 1
ATOM 996 O O . THR A 1 121 ? 7.25 11.648 13.148 1 95.94 121 THR A O 1
ATOM 999 N N . TYR A 1 122 ? 6.105 11.938 11.289 1 96.75 122 TYR A N 1
ATOM 1000 C CA . TYR A 1 122 ? 7.117 11.211 10.523 1 96.75 122 TYR A CA 1
ATOM 1001 C C . TYR A 1 122 ? 8.367 12.062 10.344 1 96.75 122 TYR A C 1
ATOM 1003 O O . TYR A 1 122 ? 9.484 11.531 10.289 1 96.75 122 TYR A O 1
ATOM 1011 N N . LEU A 1 123 ? 8.203 13.375 10.234 1 96.62 123 LEU A N 1
ATOM 1012 C CA . LEU A 1 123 ? 9.375 14.242 10.195 1 96.62 123 LEU A CA 1
ATOM 1013 C C . LEU A 1 123 ? 10.195 14.117 11.477 1 96.62 123 LEU A C 1
ATOM 1015 O O . LEU A 1 123 ? 11.422 14.086 11.438 1 96.62 123 LEU A O 1
ATOM 1019 N N . GLN A 1 124 ? 9.523 14.016 12.531 1 96.12 124 GLN A N 1
ATOM 1020 C CA . GLN A 1 124 ? 10.203 13.828 13.812 1 96.12 124 GLN A CA 1
ATOM 1021 C C . GLN A 1 124 ? 10.906 12.477 13.859 1 96.12 124 GLN A C 1
ATOM 1023 O O . GLN A 1 124 ? 12.016 12.367 14.398 1 96.12 124 GLN A O 1
ATOM 1028 N N . GLU A 1 125 ? 10.289 11.477 13.352 1 94.19 125 GLU A N 1
ATOM 1029 C CA . GLU A 1 125 ? 10.93 10.172 13.273 1 94.19 125 GLU A CA 1
ATOM 1030 C C . GLU A 1 125 ? 12.188 10.219 12.414 1 94.19 125 GLU A C 1
ATOM 1032 O O . GLU A 1 125 ? 13.195 9.586 12.742 1 94.19 125 GLU A O 1
ATOM 1037 N N . ILE A 1 126 ? 12.07 10.938 11.32 1 93.75 126 ILE A N 1
ATOM 1038 C CA . ILE A 1 126 ? 13.227 11.125 10.453 1 93.75 126 ILE A CA 1
ATOM 1039 C C . ILE A 1 126 ? 14.344 11.828 11.227 1 93.75 126 ILE A C 1
ATOM 1041 O O . ILE A 1 126 ? 15.516 11.438 11.133 1 93.75 126 ILE A O 1
ATOM 1045 N N . ALA A 1 127 ? 13.969 12.773 11.945 1 94.62 127 ALA A N 1
ATOM 1046 C CA . ALA A 1 127 ? 14.938 13.492 12.773 1 94.62 127 ALA A CA 1
ATOM 1047 C C . ALA A 1 127 ? 15.648 12.539 13.734 1 94.62 127 ALA A C 1
ATOM 1049 O O . ALA A 1 127 ? 16.859 12.641 13.922 1 94.62 127 ALA A O 1
ATOM 1050 N N . HIS A 1 128 ? 14.922 11.648 14.305 1 94 128 HIS A N 1
ATOM 1051 C CA . HIS A 1 128 ? 15.508 10.656 15.195 1 94 128 HIS A CA 1
ATOM 1052 C C . HIS A 1 128 ? 16.484 9.758 14.453 1 94 128 HIS A C 1
ATOM 1054 O O . HIS A 1 128 ? 17.594 9.516 14.938 1 94 128 HIS A O 1
ATOM 1060 N N . THR A 1 129 ? 16.047 9.312 13.336 1 89.31 129 THR A N 1
ATOM 1061 C CA . THR A 1 129 ? 16.859 8.398 12.547 1 89.31 129 THR A CA 1
ATOM 1062 C C . THR A 1 129 ? 18.172 9.062 12.125 1 89.31 129 THR A C 1
ATOM 1064 O O . THR A 1 129 ? 19.234 8.438 12.156 1 89.31 129 THR A O 1
ATOM 1067 N N . LEU A 1 130 ? 18.047 10.344 11.773 1 90.12 130 LEU A N 1
ATOM 1068 C CA . LEU A 1 130 ? 19.219 11.102 11.328 1 90.12 130 LEU A CA 1
ATOM 1069 C C . LEU A 1 130 ? 20.016 11.617 12.516 1 90.12 130 LEU A C 1
ATOM 1071 O O . LEU A 1 130 ? 21.109 12.164 12.336 1 90.12 130 LEU A O 1
ATOM 1075 N N . ARG A 1 131 ? 19.422 11.461 13.672 1 92.06 131 ARG A N 1
ATOM 1076 C CA . ARG A 1 131 ? 20.031 11.914 14.922 1 92.06 131 ARG A CA 1
ATOM 1077 C C . ARG A 1 131 ? 20.266 13.422 14.891 1 92.06 131 ARG A C 1
ATOM 1079 O O . ARG A 1 131 ? 21.328 13.891 15.312 1 92.06 131 ARG A O 1
ATOM 1086 N N . VAL A 1 132 ? 19.344 14.141 14.328 1 93.94 132 VAL A N 1
ATOM 1087 C CA . VAL A 1 132 ? 19.438 15.594 14.328 1 93.94 132 VAL A CA 1
ATOM 1088 C C . VAL A 1 132 ? 18.953 16.141 15.664 1 93.94 132 VAL A C 1
ATOM 1090 O O . VAL A 1 132 ? 18.078 15.57 16.312 1 93.94 132 VAL A O 1
ATOM 1093 N N . LYS A 1 133 ? 19.422 17.344 16 1 93 133 LYS A N 1
ATOM 1094 C CA . LYS A 1 133 ? 19.172 17.906 17.312 1 93 133 LYS A CA 1
ATOM 1095 C C . LYS A 1 133 ? 17.781 18.516 17.406 1 93 133 LYS A C 1
ATOM 1097 O O . LYS A 1 133 ? 17.109 18.391 18.438 1 93 133 LYS A O 1
ATOM 1102 N N . LYS A 1 134 ? 17.438 19.234 16.375 1 96.31 134 LYS A N 1
ATOM 1103 C CA . LYS A 1 134 ? 16.156 19.938 16.469 1 96.31 134 LYS A CA 1
ATOM 1104 C C . LYS A 1 134 ? 15.555 20.156 15.078 1 96.31 134 LYS A C 1
ATOM 1106 O O . LYS A 1 134 ? 16.25 20.016 14.07 1 96.31 134 LYS A O 1
ATOM 1111 N N . ILE A 1 135 ? 14.305 20.391 15.062 1 97.44 135 ILE A N 1
ATOM 1112 C CA . ILE A 1 135 ? 13.555 20.891 13.914 1 97.44 135 ILE A CA 1
ATOM 1113 C C . ILE A 1 135 ? 13.148 22.344 14.156 1 97.44 135 ILE A C 1
ATOM 1115 O O . ILE A 1 135 ? 12.609 22.672 15.219 1 97.44 135 ILE A O 1
ATOM 1119 N N . VAL A 1 136 ? 13.438 23.172 13.117 1 96.12 136 VAL A N 1
ATOM 1120 C CA . VAL A 1 136 ? 13.086 24.594 13.266 1 96.12 136 VAL A CA 1
ATOM 1121 C C . VAL A 1 136 ? 12.219 25.031 12.086 1 96.12 136 VAL A C 1
ATOM 1123 O O . VAL A 1 136 ? 12.336 24.484 10.984 1 96.12 136 VAL A O 1
ATOM 1126 N N . THR A 1 137 ? 11.289 26.031 12.398 1 95.62 137 THR A N 1
ATOM 1127 C CA . THR A 1 137 ? 10.453 26.547 11.328 1 95.62 137 THR A CA 1
ATOM 1128 C C . THR A 1 137 ? 10.062 28 11.602 1 95.62 137 THR A C 1
ATOM 1130 O O . THR A 1 137 ? 9.859 28.391 12.758 1 95.62 137 THR A O 1
ATOM 1133 N N . LYS A 1 138 ? 9.992 28.672 10.477 1 92.62 138 LYS A N 1
ATOM 1134 C CA . LYS A 1 138 ? 9.359 29.984 10.539 1 92.62 138 LYS A CA 1
ATOM 1135 C C . LYS A 1 138 ? 7.844 29.875 10.43 1 92.62 138 LYS A C 1
ATOM 1137 O O . LYS A 1 138 ? 7.328 29.109 9.609 1 92.62 138 LYS A O 1
ATOM 1142 N N . VAL A 1 139 ? 7.16 30.5 11.367 1 87.19 139 VAL A N 1
ATOM 1143 C CA . VAL A 1 139 ? 5.703 30.453 11.367 1 87.19 139 VAL A CA 1
ATOM 1144 C C . VAL A 1 139 ? 5.141 31.719 10.734 1 87.19 139 VAL A C 1
ATOM 1146 O O . VAL A 1 139 ? 5.473 32.844 11.148 1 87.19 139 VAL A O 1
ATOM 1149 N N . SER A 1 140 ? 4.637 31.484 9.453 1 72.19 140 SER A N 1
ATOM 1150 C CA . SER A 1 140 ? 3.996 32.656 8.852 1 72.19 140 SER A CA 1
ATOM 1151 C C . SER A 1 140 ? 2.506 32.688 9.172 1 72.19 140 SER A C 1
ATOM 1153 O O . SER A 1 140 ? 1.88 31.641 9.359 1 72.19 140 SER A O 1
ATOM 1155 N N . GLU A 1 141 ? 1.905 33.719 9.711 1 61.34 141 GLU A N 1
ATOM 1156 C CA . GLU A 1 141 ? 0.565 33.906 10.25 1 61.34 141 GLU A CA 1
ATOM 1157 C C . GLU A 1 141 ? -0.502 33.656 9.195 1 61.34 141 GLU A C 1
ATOM 1159 O O . GLU A 1 141 ? -1.105 34.594 8.656 1 61.34 141 GLU A O 1
ATOM 1164 N N . PRO A 1 142 ? -0.383 32.781 8.242 1 55.88 142 PRO A N 1
ATOM 1165 C CA . PRO A 1 142 ? -1.573 32.906 7.402 1 55.88 142 PRO A CA 1
ATOM 1166 C C . PRO A 1 142 ? -2.863 32.562 8.148 1 55.88 142 PRO A C 1
ATOM 1168 O O . PRO A 1 142 ? -3.936 33.062 7.785 1 55.88 142 PRO A O 1
ATOM 1171 N N . GLU A 1 143 ? -2.955 31.562 8.93 1 57.88 143 GLU A N 1
ATOM 1172 C CA . GLU A 1 143 ? -4.203 31.094 9.523 1 57.88 143 GLU A CA 1
ATOM 1173 C C . GLU A 1 143 ? -4.336 31.562 10.969 1 57.88 143 GLU A C 1
ATOM 1175 O O . GLU A 1 143 ? -3.416 32.188 11.516 1 57.88 143 GLU A O 1
ATOM 1180 N N . SER A 1 144 ? -5.445 31.234 11.484 1 64.12 144 SER A N 1
ATOM 1181 C CA . SER A 1 144 ? -5.742 31.688 12.836 1 64.12 144 SER A CA 1
ATOM 1182 C C . SER A 1 144 ? -4.605 31.328 13.797 1 64.12 144 SER A C 1
ATOM 1184 O O . SER A 1 144 ? -4.082 30.219 13.766 1 64.12 144 SER A O 1
ATOM 1186 N N . GLU A 1 145 ? -4.027 32.281 14.297 1 72.81 145 GLU A N 1
ATOM 1187 C CA . GLU A 1 145 ? -2.932 32.188 15.25 1 72.81 145 GLU A CA 1
ATOM 1188 C C . GLU A 1 145 ? -3.174 31.078 16.25 1 72.81 145 GLU A C 1
ATOM 1190 O O . GLU A 1 145 ? -2.252 30.328 16.594 1 72.81 145 GLU A O 1
ATOM 1195 N N . GLU A 1 146 ? -4.426 30.922 16.578 1 79.75 146 GLU A N 1
ATOM 1196 C CA . GLU A 1 146 ? -4.734 29.922 17.609 1 79.75 146 GLU A CA 1
ATOM 1197 C C . GL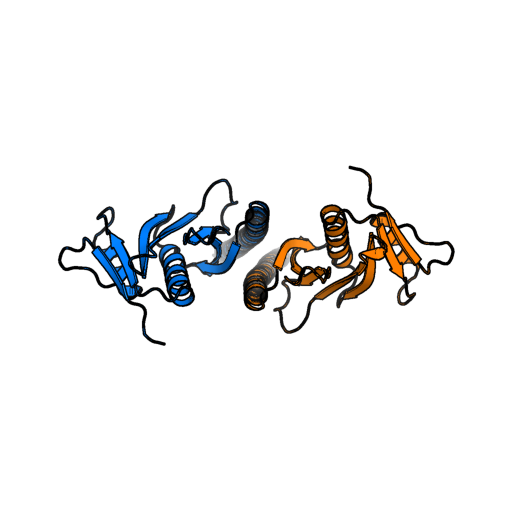U A 1 146 ? -4.535 28.5 17.078 1 79.75 146 GLU A C 1
ATOM 1199 O O . GLU A 1 146 ? -3.998 27.641 17.781 1 79.75 146 GLU A O 1
ATOM 1204 N N . ARG A 1 147 ? -4.898 28.312 15.898 1 83.5 147 ARG A N 1
ATOM 1205 C CA . ARG A 1 147 ? -4.789 26.984 15.328 1 83.5 147 ARG A CA 1
ATOM 1206 C C . ARG A 1 147 ? -3.328 26.594 15.133 1 83.5 147 ARG A C 1
ATOM 1208 O O . ARG A 1 147 ? -2.943 25.453 15.406 1 83.5 147 ARG A O 1
ATOM 1215 N N . ILE A 1 148 ? -2.551 27.5 14.82 1 85.19 148 ILE A N 1
ATOM 1216 C CA . ILE A 1 148 ? -1.139 27.25 14.547 1 85.19 148 ILE A CA 1
ATOM 1217 C C . ILE A 1 148 ? -0.406 26.953 15.859 1 85.19 148 ILE A C 1
ATOM 1219 O O . ILE A 1 148 ? 0.391 26.016 15.938 1 85.19 148 ILE A O 1
ATOM 1223 N N . GLU A 1 149 ? -0.748 27.734 16.828 1 87.69 149 GLU A N 1
ATOM 1224 C CA . GLU A 1 149 ? -0.121 27.531 18.125 1 87.69 149 GLU A CA 1
ATOM 1225 C C . GLU A 1 149 ? -0.493 26.172 18.719 1 87.69 149 GLU A C 1
ATOM 1227 O O . GLU A 1 149 ? 0.367 25.453 19.234 1 87.69 149 GLU A O 1
ATOM 1232 N N . HIS A 1 150 ? -1.687 25.891 18.609 1 90.06 150 HIS A N 1
ATOM 1233 C CA . HIS A 1 150 ? -2.154 24.594 19.109 1 90.06 150 HIS A CA 1
ATOM 1234 C C . HIS A 1 150 ? -1.479 23.438 18.375 1 90.06 150 HIS A C 1
ATOM 1236 O O . HIS A 1 150 ? -1.079 22.453 19 1 90.06 150 HIS A O 1
ATOM 1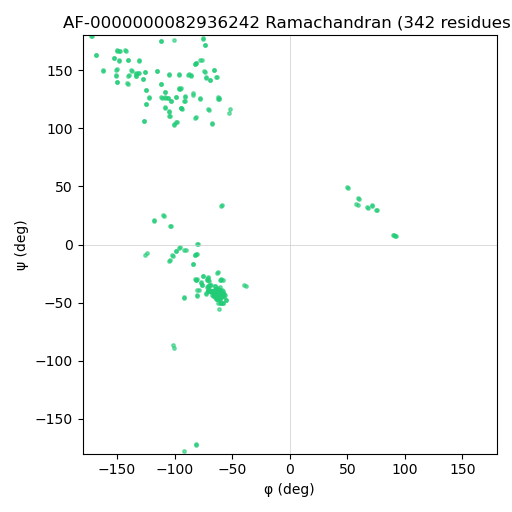242 N N . PHE A 1 151 ? -1.308 23.562 17.125 1 91.5 151 PHE A N 1
ATOM 1243 C CA . PHE A 1 151 ? -0.705 22.531 16.281 1 91.5 151 PHE A CA 1
ATOM 1244 C C . PHE A 1 151 ? 0.725 22.234 16.734 1 91.5 151 PHE A C 1
ATOM 1246 O O . PHE A 1 151 ? 1.078 21.094 17 1 91.5 151 PHE A O 1
ATOM 1253 N N . PHE A 1 152 ? 1.468 23.219 16.875 1 92.94 152 PHE A N 1
ATOM 1254 C CA . PHE A 1 152 ? 2.877 23.031 17.203 1 92.94 152 PHE A CA 1
ATOM 1255 C C . PHE A 1 152 ? 3.049 22.562 18.641 1 92.94 152 PHE A C 1
ATOM 1257 O O . PHE A 1 152 ? 3.902 21.734 18.922 1 92.94 152 PHE A O 1
ATOM 1264 N N . LYS A 1 153 ? 2.195 23.094 19.516 1 93.19 153 LYS A N 1
ATOM 1265 C CA . LYS A 1 153 ? 2.256 22.656 20.906 1 93.19 153 LYS A CA 1
ATOM 1266 C C . LYS A 1 153 ? 1.942 21.172 21.047 1 93.19 153 LYS A C 1
ATOM 1268 O O . LYS A 1 153 ? 2.621 20.453 21.781 1 93.19 153 LYS A O 1
ATOM 1273 N N . LYS A 1 154 ? 0.989 20.75 20.344 1 94.25 154 LYS A N 1
ATOM 1274 C CA . LYS A 1 154 ? 0.575 19.359 20.391 1 94.25 154 LYS A CA 1
ATOM 1275 C C . LYS A 1 154 ? 1.722 18.438 19.984 1 94.25 154 LYS A C 1
ATOM 1277 O O . LYS A 1 154 ? 1.801 17.297 20.453 1 94.25 154 LYS A O 1
ATOM 1282 N N . HIS A 1 155 ? 2.607 18.891 19.141 1 96 155 HIS A N 1
ATOM 1283 C CA . HIS A 1 155 ? 3.705 18.078 18.641 1 96 155 HIS A CA 1
ATOM 1284 C C . HIS A 1 155 ? 5.02 18.438 19.312 1 96 155 HIS A C 1
ATOM 1286 O O . HIS A 1 155 ? 6.098 18.188 18.766 1 96 155 HIS A O 1
ATOM 1292 N N . ASP A 1 156 ? 4.961 19.156 20.422 1 96.38 156 ASP A N 1
ATOM 1293 C CA . ASP A 1 156 ? 6.055 19.406 21.359 1 96.38 156 ASP A CA 1
ATOM 1294 C C . ASP A 1 156 ? 7.031 20.438 20.781 1 96.38 156 ASP A C 1
ATOM 1296 O O . ASP A 1 156 ? 8.227 20.391 21.078 1 96.38 156 ASP A O 1
ATOM 1300 N N . PHE A 1 157 ? 6.418 21.281 19.969 1 96.31 157 PHE A N 1
ATOM 1301 C CA . PHE A 1 157 ? 7.195 22.453 19.547 1 96.31 157 PHE A CA 1
ATOM 1302 C C . PHE A 1 157 ? 7.039 23.594 20.531 1 96.31 157 PHE A C 1
ATOM 1304 O O . PHE A 1 157 ? 5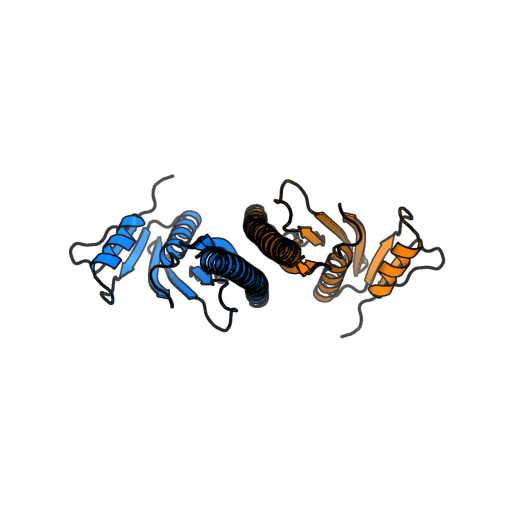.973 23.766 21.141 1 96.31 157 PHE A O 1
ATOM 1311 N N . ILE A 1 158 ? 8.125 24.312 20.641 1 95.25 158 ILE A N 1
ATOM 1312 C CA . ILE A 1 158 ? 8.086 25.516 21.438 1 95.25 158 ILE A CA 1
ATOM 1313 C C . ILE A 1 158 ? 8.141 26.75 20.531 1 95.25 158 ILE A C 1
ATOM 1315 O O . ILE A 1 158 ? 9.023 26.859 19.672 1 95.25 158 ILE A O 1
ATOM 1319 N N . MET A 1 159 ? 7.141 27.641 20.719 1 92.06 159 MET A N 1
ATOM 1320 C CA . MET A 1 159 ? 7.121 28.859 19.922 1 92.06 159 MET A CA 1
ATOM 1321 C C . MET A 1 159 ? 7.77 30.016 20.688 1 92.06 159 MET A C 1
ATOM 1323 O O . MET A 1 159 ? 7.637 30.109 21.906 1 92.06 159 MET A O 1
ATOM 1327 N N . ASP A 1 160 ? 8.367 30.797 19.875 1 90.25 160 ASP A N 1
ATOM 1328 C CA . ASP A 1 160 ? 9.008 31.938 20.516 1 90.25 160 ASP A CA 1
ATOM 1329 C C . ASP A 1 160 ? 7.969 32.969 20.969 1 90.25 160 ASP A C 1
ATOM 1331 O O . ASP A 1 160 ? 6.789 32.844 20.625 1 90.25 160 ASP A O 1
ATOM 1335 N N . SER A 1 161 ? 8.469 33.938 21.703 1 88.75 161 SER A N 1
ATOM 1336 C CA . SER A 1 161 ? 7.578 34.938 22.297 1 88.75 161 SER A CA 1
ATOM 1337 C C . SER A 1 161 ? 6.805 35.688 21.234 1 88.75 161 SER A C 1
ATOM 1339 O O . SER A 1 161 ? 5.664 36.094 21.453 1 88.75 161 SER A O 1
ATOM 1341 N N . THR A 1 162 ? 7.352 35.875 20.047 1 85.81 162 THR A N 1
ATOM 1342 C CA . THR A 1 162 ? 6.715 36.656 18.984 1 85.81 162 THR A CA 1
ATOM 1343 C C . THR A 1 162 ? 5.887 35.75 18.094 1 85.81 162 THR A C 1
ATOM 1345 O O . THR A 1 162 ? 5.215 36.219 17.172 1 85.81 162 THR A O 1
ATOM 1348 N N . LYS A 1 163 ? 5.969 34.5 18.359 1 86.56 163 LYS A N 1
ATOM 1349 C CA . LYS A 1 163 ? 5.258 33.469 17.594 1 86.56 163 LYS A CA 1
ATOM 1350 C C . LYS A 1 163 ? 5.668 33.5 16.125 1 86.56 163 LYS A C 1
ATOM 1352 O O . LYS A 1 163 ? 4.84 33.281 15.242 1 86.56 163 LYS A O 1
ATOM 1357 N N . SER A 1 164 ? 6.859 33.812 15.898 1 88.44 164 SER A N 1
ATOM 1358 C CA . SER A 1 164 ? 7.383 33.875 14.539 1 88.44 164 SER A CA 1
ATOM 1359 C C . SER A 1 164 ? 8.242 32.688 14.211 1 88.44 164 SER A C 1
ATOM 1361 O O . SER A 1 164 ? 8.578 32.438 13.047 1 88.44 164 SER A O 1
ATOM 1363 N N . TYR A 1 165 ? 8.578 31.984 15.328 1 92 165 TYR A N 1
ATOM 1364 C CA . TYR A 1 165 ? 9.422 30.797 15.18 1 92 165 TYR A CA 1
ATOM 1365 C C . TYR A 1 165 ? 8.961 29.672 16.109 1 92 165 TYR A C 1
ATOM 1367 O O . TYR A 1 165 ? 8.469 29.938 17.219 1 92 165 TYR A O 1
ATOM 1375 N N . ALA A 1 166 ? 9.109 28.453 15.602 1 94.94 166 ALA A N 1
ATOM 1376 C CA . ALA A 1 166 ? 8.852 27.281 16.438 1 94.94 166 ALA A CA 1
ATOM 1377 C C . ALA A 1 166 ? 10 26.281 16.328 1 94.94 166 ALA A C 1
ATOM 1379 O O . ALA A 1 166 ? 10.633 26.141 15.281 1 94.94 166 ALA A O 1
ATOM 1380 N N . GLU A 1 167 ? 10.258 25.578 17.422 1 96.44 167 GLU A N 1
ATOM 1381 C CA . GLU A 1 167 ? 11.352 24.609 17.422 1 96.44 167 GLU A CA 1
ATOM 1382 C C . GLU A 1 167 ? 10.961 23.344 18.188 1 96.44 167 GLU A C 1
ATOM 1384 O O . GLU A 1 167 ? 10.25 23.422 19.203 1 96.44 167 GLU A O 1
ATOM 1389 N N . TRP A 1 168 ? 11.312 22.234 17.672 1 97.44 168 TRP A N 1
ATOM 1390 C CA . TRP A 1 168 ? 11.211 20.938 18.312 1 97.44 168 TRP A CA 1
ATOM 1391 C C . TRP A 1 168 ? 12.602 20.375 18.641 1 97.44 168 TRP A C 1
ATOM 1393 O O . TRP A 1 168 ? 13.477 20.359 17.766 1 97.44 168 TRP A O 1
ATOM 1403 N N . VAL A 1 169 ? 12.82 20 19.906 1 95.69 169 VAL A N 1
ATOM 1404 C CA . VAL A 1 169 ? 14.102 19.453 20.328 1 95.69 169 VAL A CA 1
ATOM 1405 C C . VAL A 1 169 ? 13.977 17.938 20.531 1 95.69 169 VAL A C 1
ATOM 1407 O O . VAL A 1 169 ? 13.086 17.484 21.266 1 95.69 169 VAL A O 1
ATOM 1410 N N . ARG A 1 170 ? 14.828 17.234 19.875 1 91.75 170 ARG A N 1
ATOM 1411 C CA . ARG A 1 170 ? 14.805 15.781 19.969 1 91.75 170 ARG A CA 1
ATOM 1412 C C . ARG A 1 170 ? 15.062 15.312 21.406 1 91.75 170 ARG A C 1
ATOM 1414 O O . ARG A 1 170 ? 16.094 15.648 21.984 1 91.75 170 ARG A O 1
ATOM 1421 N N . PRO A 1 171 ? 14.141 14.484 21.906 1 86.75 171 PRO A N 1
ATOM 1422 C CA . PRO A 1 171 ? 14.375 13.977 23.25 1 86.75 171 PRO A CA 1
ATOM 1423 C C . PRO A 1 171 ? 15.492 12.938 23.312 1 86.75 171 PRO A C 1
ATOM 1425 O O . PRO A 1 171 ? 15.727 12.227 22.328 1 86.75 171 PRO A O 1
ATOM 1428 N N . TYR A 1 172 ? 16.312 12.898 24.359 1 74.44 172 TYR A N 1
ATOM 1429 C CA . TYR A 1 172 ? 17.344 11.891 24.547 1 74.44 172 TYR A CA 1
ATOM 1430 C C . TYR A 1 172 ? 16.719 10.523 24.797 1 74.44 172 TYR A C 1
ATOM 1432 O O . TYR A 1 172 ? 15.781 10.391 25.594 1 74.44 172 TYR A O 1
ATOM 1440 N N . ARG A 1 173 ? 16.719 9.594 23.812 1 54.25 173 ARG A N 1
ATOM 1441 C CA . ARG A 1 173 ? 16.297 8.234 24.125 1 54.25 173 ARG A CA 1
ATOM 1442 C C . ARG A 1 173 ? 17.453 7.406 24.688 1 54.25 173 ARG A C 1
ATOM 1444 O O . ARG A 1 173 ? 18.609 7.648 24.359 1 54.25 173 ARG A O 1
ATOM 1451 N N . MET B 1 1 ? -54 -11.586 1.796 1 55.78 1 MET B N 1
ATOM 1452 C CA . MET B 1 1 ? -53.031 -11.797 0.748 1 55.78 1 MET B CA 1
ATOM 1453 C C . MET B 1 1 ? -52.062 -10.609 0.667 1 55.78 1 MET B C 1
ATOM 1455 O O . MET B 1 1 ? -50.844 -10.797 0.563 1 55.78 1 MET B O 1
ATOM 1459 N N . LEU B 1 2 ? -52.562 -9.414 0.827 1 64.19 2 LEU B N 1
ATOM 1460 C CA . LEU B 1 2 ? -51.812 -8.172 0.708 1 64.19 2 LEU B CA 1
ATOM 1461 C C . LEU B 1 2 ? -50.875 -7.996 1.886 1 64.19 2 LEU B C 1
ATOM 1463 O O . LEU B 1 2 ? -49.719 -7.531 1.715 1 64.19 2 LEU B O 1
ATOM 1467 N N . PHE B 1 3 ? -51.25 -8.523 2.986 1 64.25 3 PHE B N 1
ATOM 1468 C CA . PHE B 1 3 ? -50.438 -8.398 4.195 1 64.25 3 PHE B CA 1
ATOM 1469 C C . PHE B 1 3 ? -49.156 -9.242 4.098 1 64.25 3 PHE B C 1
ATOM 1471 O O . PHE B 1 3 ? -48.094 -8.812 4.516 1 64.25 3 PHE B O 1
ATOM 1478 N N . THR B 1 4 ? -49.375 -10.328 3.338 1 74.44 4 THR B N 1
ATOM 1479 C CA . THR B 1 4 ? -48.281 -11.266 3.232 1 74.44 4 THR B CA 1
ATOM 1480 C C . THR B 1 4 ? -47.219 -10.734 2.279 1 74.44 4 THR B C 1
ATOM 1482 O O . THR B 1 4 ? -46 -10.875 2.535 1 74.44 4 THR B O 1
ATOM 1485 N N . LYS B 1 5 ? -47.625 -10.07 1.297 1 72.81 5 LYS B N 1
ATOM 1486 C CA . LYS B 1 5 ? -46.688 -9.539 0.302 1 72.81 5 LYS B CA 1
ATOM 1487 C C . LYS B 1 5 ? -45.844 -8.398 0.876 1 72.81 5 LYS B C 1
ATOM 1489 O O . LYS B 1 5 ? -44.656 -8.289 0.599 1 72.81 5 LYS B O 1
ATOM 1494 N N . ARG B 1 6 ? -46.562 -7.645 1.616 1 68.88 6 ARG B N 1
ATOM 1495 C CA . ARG B 1 6 ? -45.906 -6.504 2.227 1 68.88 6 ARG B CA 1
ATOM 1496 C C . ARG B 1 6 ? -44.844 -6.969 3.23 1 68.88 6 ARG B C 1
ATOM 1498 O O . ARG B 1 6 ? -43.75 -6.422 3.279 1 68.88 6 ARG B O 1
ATOM 1505 N N . LYS B 1 7 ? -45.25 -7.934 4.035 1 78 7 LYS B N 1
ATOM 1506 C CA . LYS B 1 7 ? -44.312 -8.492 5.004 1 78 7 LYS B CA 1
ATOM 1507 C C . LYS B 1 7 ? -43.094 -9.125 4.309 1 78 7 LYS B C 1
ATOM 1509 O O . LYS B 1 7 ? -41.969 -8.992 4.773 1 78 7 LYS B O 1
ATOM 1514 N N . GLN B 1 8 ? -43.375 -9.734 3.193 1 80.88 8 GLN B N 1
ATOM 1515 C CA . GLN B 1 8 ? -42.312 -10.352 2.404 1 80.88 8 GLN B CA 1
ATOM 1516 C C . GLN B 1 8 ? -41.375 -9.305 1.829 1 80.88 8 GLN B C 1
ATOM 1518 O O . GLN B 1 8 ? -40.156 -9.484 1.83 1 80.88 8 GLN B O 1
ATOM 1523 N N . TYR B 1 9 ? -42 -8.25 1.407 1 80.56 9 TYR B N 1
ATOM 1524 C CA . TYR B 1 9 ? -41.188 -7.16 0.851 1 80.56 9 TYR B CA 1
ATOM 1525 C C . TYR B 1 9 ? -40.344 -6.504 1.928 1 80.56 9 TYR B C 1
ATOM 1527 O O . TYR B 1 9 ? -39.156 -6.223 1.704 1 80.56 9 TYR B O 1
ATOM 1535 N N . GLU B 1 10 ? -40.938 -6.277 3.062 1 78.56 10 GLU B N 1
ATOM 1536 C CA . GLU B 1 10 ? -40.188 -5.719 4.199 1 78.56 10 GLU B CA 1
ATOM 1537 C C . GLU B 1 10 ? -39.031 -6.621 4.602 1 78.56 10 GLU B C 1
ATOM 1539 O O . GLU B 1 10 ? -37.938 -6.137 4.883 1 78.56 10 GLU B O 1
ATOM 1544 N N . MET B 1 11 ? -39.312 -7.828 4.625 1 82.81 11 MET B N 1
ATOM 1545 C CA . MET B 1 11 ? -38.25 -8.797 4.98 1 82.81 11 MET B CA 1
ATOM 1546 C C . MET B 1 11 ? -37.156 -8.805 3.941 1 82.81 11 MET B C 1
ATOM 1548 O O . MET B 1 11 ? -35.969 -8.945 4.285 1 82.81 11 MET B O 1
ATOM 1552 N N . SER B 1 12 ? -37.562 -8.625 2.748 1 80.81 12 SER B N 1
ATOM 1553 C CA . SER B 1 12 ? -36.594 -8.578 1.667 1 80.81 12 SER B CA 1
ATOM 1554 C C . SER B 1 12 ? -35.688 -7.34 1.776 1 80.81 12 SER B C 1
ATOM 1556 O O . SER B 1 12 ? -34.5 -7.418 1.563 1 80.81 12 SER B O 1
ATOM 1558 N N . LEU B 1 13 ? -36.312 -6.27 2.115 1 77.56 13 LEU B N 1
ATOM 1559 C CA . LEU B 1 13 ? -35.594 -5.027 2.287 1 77.56 13 LEU B CA 1
ATOM 1560 C C . LEU B 1 13 ? -34.625 -5.133 3.467 1 77.56 13 LEU B C 1
ATOM 1562 O O . LEU B 1 13 ? -33.5 -4.648 3.396 1 77.56 13 LEU B O 1
ATOM 1566 N N . LYS B 1 14 ? -35.094 -5.656 4.484 1 81.81 14 LYS B N 1
ATOM 1567 C CA . LYS B 1 14 ? -34.281 -5.852 5.668 1 81.81 14 LYS B CA 1
ATOM 1568 C C . LYS B 1 14 ? -33.094 -6.773 5.367 1 81.81 14 LYS B C 1
ATOM 1570 O O . LYS B 1 14 ? -31.969 -6.5 5.781 1 81.81 14 LYS B O 1
ATOM 1575 N N . ARG B 1 15 ? -33.438 -7.789 4.672 1 81.94 15 ARG B N 1
ATOM 1576 C CA . ARG B 1 15 ? -32.375 -8.719 4.305 1 81.94 15 ARG B CA 1
ATOM 1577 C C . ARG B 1 15 ? -31.344 -8.047 3.418 1 81.94 15 ARG B C 1
ATOM 1579 O O . ARG B 1 15 ? -30.141 -8.25 3.594 1 81.94 15 ARG B O 1
ATOM 1586 N N . ARG B 1 16 ? -31.859 -7.285 2.559 1 80.06 16 ARG B N 1
ATOM 1587 C CA . ARG B 1 16 ? -30.953 -6.551 1.681 1 80.06 16 ARG B CA 1
ATOM 1588 C C . ARG B 1 16 ? -30.062 -5.602 2.48 1 80.06 16 ARG B C 1
ATOM 1590 O O . ARG B 1 16 ? -28.844 -5.531 2.25 1 80.06 16 ARG B O 1
ATOM 1597 N N . ALA B 1 17 ? -30.656 -4.93 3.359 1 78.06 17 ALA B N 1
ATOM 1598 C CA . ALA B 1 17 ? -29.906 -3.994 4.195 1 78.06 17 ALA B CA 1
ATOM 1599 C C . ALA B 1 17 ? -28.859 -4.719 5.031 1 78.06 17 ALA B C 1
ATOM 1601 O O . ALA B 1 17 ? -27.719 -4.258 5.141 1 78.06 17 ALA B O 1
ATOM 1602 N N . ASP B 1 18 ? -29.219 -5.828 5.496 1 84.56 18 ASP B N 1
ATOM 1603 C CA . ASP B 1 18 ? -28.297 -6.613 6.316 1 84.56 18 ASP B CA 1
ATOM 1604 C C . ASP B 1 18 ? -27.125 -7.137 5.488 1 84.56 18 ASP B C 1
ATOM 1606 O O . ASP B 1 18 ? -25.984 -7.133 5.949 1 84.56 18 ASP B O 1
ATOM 1610 N N . ASP B 1 19 ? -27.484 -7.543 4.359 1 83.94 19 ASP B N 1
ATOM 1611 C CA . ASP B 1 19 ? -26.453 -8.07 3.461 1 83.94 19 ASP B CA 1
ATOM 1612 C C . ASP B 1 19 ? -25.453 -6.984 3.082 1 83.94 19 ASP B C 1
ATOM 1614 O O . ASP B 1 19 ? -24.25 -7.223 3.086 1 83.94 19 ASP B O 1
ATOM 1618 N N . VAL B 1 20 ? -25.984 -5.879 2.834 1 84.44 20 VAL B N 1
ATOM 1619 C CA . VAL B 1 20 ? -25.125 -4.781 2.414 1 84.44 20 VAL B CA 1
ATOM 1620 C C . VAL B 1 20 ? -24.281 -4.312 3.594 1 84.44 20 VAL B C 1
ATOM 1622 O O . VAL B 1 20 ? -23.109 -3.969 3.426 1 84.44 20 VAL B O 1
ATOM 1625 N N . GLU B 1 21 ? -24.844 -4.344 4.707 1 85.81 21 GLU B N 1
ATOM 1626 C CA . GLU B 1 21 ? -24.094 -3.971 5.91 1 85.81 21 GLU B CA 1
ATOM 1627 C C . GLU B 1 21 ? -22.953 -4.945 6.172 1 85.81 21 GLU B C 1
ATOM 1629 O O . GLU B 1 21 ? -21.859 -4.531 6.551 1 85.81 21 GLU B O 1
ATOM 1634 N N . SER B 1 22 ? -23.281 -6.125 6 1 87.81 22 SER B N 1
ATOM 1635 C CA . SER B 1 22 ? -22.25 -7.145 6.168 1 87.81 22 SER B CA 1
ATOM 1636 C C . SER B 1 22 ? -21.109 -6.953 5.172 1 87.81 22 SER B C 1
ATOM 1638 O O . SER B 1 22 ? -19.938 -7.113 5.52 1 87.81 22 SER B O 1
ATOM 1640 N N . ARG B 1 23 ? -21.5 -6.609 3.992 1 85.94 23 ARG B N 1
ATOM 1641 C CA . ARG B 1 23 ? -20.484 -6.344 2.973 1 85.94 23 ARG B CA 1
ATOM 1642 C C . ARG B 1 23 ? -19.641 -5.129 3.34 1 85.94 23 ARG B C 1
ATOM 1644 O O . ARG B 1 23 ? -18.422 -5.125 3.133 1 85.94 23 ARG B O 1
ATOM 1651 N N . ASN B 1 24 ? -20.25 -4.172 3.869 1 87.81 24 ASN B N 1
ATOM 1652 C CA . ASN B 1 24 ? -19.547 -2.984 4.332 1 87.81 24 ASN B CA 1
ATOM 1653 C C . ASN B 1 24 ? -18.516 -3.33 5.406 1 87.81 24 ASN B C 1
ATOM 1655 O O . ASN B 1 24 ? -17.375 -2.852 5.363 1 87.81 24 ASN B O 1
ATOM 1659 N N . ASP B 1 25 ? -18.906 -4.148 6.227 1 90.19 25 ASP B N 1
ATOM 1660 C CA . ASP B 1 25 ? -18.016 -4.582 7.297 1 90.19 25 ASP B CA 1
ATOM 1661 C C . ASP B 1 25 ? -16.812 -5.332 6.734 1 90.19 25 ASP B C 1
ATOM 1663 O O . ASP B 1 25 ? -15.688 -5.133 7.188 1 90.19 25 ASP B O 1
ATOM 1667 N N . GLN B 1 26 ? -17.062 -6.141 5.797 1 89.94 26 GLN B N 1
ATOM 1668 C CA . GLN B 1 26 ? -16 -6.91 5.172 1 89.94 26 GLN B CA 1
ATOM 1669 C C . GLN B 1 26 ? -15.016 -5.996 4.445 1 89.94 26 GLN B C 1
ATOM 1671 O O . GLN B 1 26 ? -13.797 -6.203 4.512 1 89.94 26 GLN B O 1
ATOM 1676 N N . LEU B 1 27 ? -15.484 -5.055 3.822 1 90.19 27 LEU B N 1
ATOM 1677 C CA . LEU B 1 27 ? -14.641 -4.117 3.088 1 90.19 27 LEU B CA 1
ATOM 1678 C C . LEU B 1 27 ? -13.781 -3.297 4.043 1 90.19 27 LEU B C 1
ATOM 1680 O O . LEU B 1 27 ? -12.594 -3.066 3.777 1 90.19 27 LEU B O 1
ATOM 1684 N N . GLU B 1 28 ? -14.367 -2.902 5.121 1 91.06 28 GLU B N 1
ATOM 1685 C CA . GLU B 1 28 ? -13.609 -2.168 6.129 1 91.06 28 GLU B CA 1
ATOM 1686 C C . GLU B 1 28 ? -12.477 -3.023 6.703 1 91.06 28 GLU B C 1
ATOM 1688 O O . GLU B 1 28 ? -11.367 -2.539 6.898 1 91.06 28 GLU B O 1
ATOM 1693 N N . LYS B 1 29 ? -12.82 -4.199 6.93 1 92.81 29 LYS B N 1
ATOM 1694 C CA . LYS B 1 29 ? -11.812 -5.125 7.438 1 92.81 29 LYS B CA 1
ATOM 1695 C C . LYS B 1 29 ? -10.688 -5.32 6.426 1 92.81 29 LYS B C 1
ATOM 1697 O O . LYS B 1 29 ? -9.516 -5.383 6.797 1 92.81 29 LYS B O 1
ATOM 1702 N N . LYS B 1 30 ? -11.016 -5.379 5.211 1 91.5 30 LYS B N 1
ATOM 1703 C CA . LYS B 1 30 ? -10.016 -5.551 4.16 1 91.5 30 LYS B CA 1
ATOM 1704 C C . LYS B 1 30 ? -9.078 -4.348 4.098 1 91.5 30 LYS B C 1
ATOM 1706 O O . LYS B 1 30 ? -7.867 -4.504 3.908 1 91.5 30 LYS B O 1
ATOM 1711 N N . ILE B 1 31 ? -9.609 -3.246 4.266 1 91.94 31 ILE B N 1
ATOM 1712 C CA . ILE B 1 31 ? -8.805 -2.025 4.27 1 91.94 31 ILE B CA 1
ATOM 1713 C C . ILE B 1 31 ? -7.852 -2.035 5.461 1 91.94 31 ILE B C 1
ATOM 1715 O O . ILE B 1 31 ? -6.668 -1.719 5.32 1 91.94 31 ILE B O 1
ATOM 1719 N N . ASP B 1 32 ? -8.375 -2.418 6.559 1 94.25 32 ASP B N 1
ATOM 1720 C CA . ASP B 1 32 ? -7.551 -2.504 7.762 1 94.25 32 ASP B CA 1
ATOM 1721 C C . ASP B 1 32 ? -6.418 -3.512 7.582 1 94.25 32 ASP B C 1
ATOM 1723 O O . ASP B 1 32 ? -5.281 -3.252 7.977 1 94.25 32 ASP B O 1
ATOM 1727 N N . HIS B 1 33 ? -6.766 -4.582 7.059 1 95.5 33 HIS B N 1
ATOM 1728 C CA . HIS B 1 33 ? -5.762 -5.613 6.828 1 95.5 33 HIS B CA 1
ATOM 1729 C C . HIS B 1 33 ? -4.711 -5.152 5.824 1 95.5 33 HIS B C 1
ATOM 1731 O O . HIS B 1 33 ? -3.52 -5.414 6 1 95.5 33 HIS B O 1
ATOM 1737 N N . LEU B 1 34 ? -5.164 -4.555 4.773 1 95.19 34 LEU B N 1
ATOM 1738 C CA . LEU B 1 34 ? -4.234 -4.023 3.779 1 95.19 34 LEU B CA 1
ATOM 1739 C C . LEU B 1 34 ? -3.242 -3.061 4.426 1 95.19 34 LEU B C 1
ATOM 1741 O O . LEU B 1 34 ? -2.033 -3.172 4.207 1 95.19 34 LEU B O 1
ATOM 1745 N N . GLN B 1 35 ? -3.752 -2.174 5.199 1 94.56 35 GLN B N 1
ATOM 1746 C CA . GLN B 1 35 ? -2.91 -1.228 5.926 1 94.56 35 GLN B CA 1
ATOM 1747 C C . GLN B 1 35 ? -1.911 -1.955 6.82 1 94.56 35 GLN B C 1
ATOM 1749 O O . GLN B 1 35 ? -0.716 -1.653 6.797 1 94.56 35 GLN B O 1
ATOM 1754 N N . TYR B 1 36 ? -2.381 -2.832 7.578 1 96.94 36 TYR B N 1
ATOM 1755 C CA . TYR B 1 36 ? -1.537 -3.58 8.508 1 96.94 36 TYR B CA 1
ATOM 1756 C C . TYR B 1 36 ? -0.45 -4.344 7.754 1 96.94 36 TYR B C 1
ATOM 1758 O O . TYR B 1 36 ? 0.725 -4.285 8.125 1 96.94 36 TYR B O 1
ATOM 1766 N N . ASN B 1 37 ? -0.9 -5.023 6.797 1 97.25 37 ASN B N 1
ATOM 1767 C CA . ASN B 1 37 ? 0.029 -5.867 6.051 1 97.25 37 ASN B CA 1
ATOM 1768 C C . ASN B 1 37 ? 1.111 -5.039 5.367 1 97.25 37 ASN B C 1
ATOM 1770 O O . ASN B 1 37 ? 2.289 -5.402 5.395 1 97.25 37 ASN B O 1
ATOM 1774 N N . LEU B 1 38 ? 0.765 -3.947 4.754 1 96.44 38 LEU B N 1
ATOM 1775 C CA . LEU B 1 38 ? 1.727 -3.066 4.102 1 96.44 38 LEU B CA 1
ATOM 1776 C C . LEU B 1 38 ? 2.736 -2.525 5.109 1 96.44 38 LEU B C 1
ATOM 1778 O O . LEU B 1 38 ? 3.945 -2.576 4.871 1 96.44 38 LEU B O 1
ATOM 1782 N N . ASN B 1 39 ? 2.23 -2.086 6.172 1 96.5 39 ASN B N 1
ATOM 1783 C CA . ASN B 1 39 ? 3.117 -1.529 7.188 1 96.5 39 ASN B CA 1
ATOM 1784 C C . ASN B 1 39 ? 4.055 -2.592 7.758 1 96.5 39 ASN B C 1
ATOM 1786 O O . ASN B 1 39 ? 5.227 -2.318 8.016 1 96.5 39 ASN B O 1
ATOM 1790 N N . ARG B 1 40 ? 3.545 -3.715 7.961 1 96.5 40 ARG B N 1
ATOM 1791 C CA . ARG B 1 40 ? 4.355 -4.812 8.477 1 96.5 40 ARG B CA 1
ATOM 1792 C C . ARG B 1 40 ? 5.473 -5.172 7.504 1 96.5 40 ARG B C 1
ATOM 1794 O O . ARG B 1 40 ? 6.621 -5.371 7.914 1 96.5 40 ARG B O 1
ATOM 1801 N N . LEU B 1 41 ? 5.176 -5.234 6.281 1 96.69 41 LEU B N 1
ATOM 1802 C CA . LEU B 1 41 ? 6.164 -5.574 5.262 1 96.69 41 LEU B CA 1
ATOM 1803 C C . LEU B 1 41 ? 7.242 -4.5 5.168 1 96.69 41 LEU B C 1
ATOM 1805 O O . LEU B 1 41 ? 8.422 -4.809 5.016 1 96.69 41 LEU B O 1
ATOM 1809 N N . LEU B 1 42 ? 6.801 -3.291 5.27 1 93.56 42 LEU B N 1
ATOM 1810 C CA . LEU B 1 42 ? 7.754 -2.186 5.242 1 93.56 42 LEU B CA 1
ATOM 1811 C C . LEU B 1 42 ? 8.688 -2.242 6.449 1 93.56 42 LEU B C 1
ATOM 1813 O O . LEU B 1 42 ? 9.898 -2.041 6.316 1 93.56 42 LEU B O 1
ATOM 1817 N N . GLU B 1 43 ? 8.148 -2.561 7.57 1 93.12 43 GLU B N 1
ATOM 1818 C CA . GLU B 1 43 ? 8.93 -2.684 8.797 1 93.12 43 GLU B CA 1
ATOM 1819 C C . GLU B 1 43 ? 9.953 -3.812 8.688 1 93.12 43 GLU B C 1
ATOM 1821 O O . GLU B 1 43 ? 11.062 -3.703 9.211 1 93.12 43 GLU B O 1
ATOM 1826 N N . LEU B 1 44 ? 9.5 -4.855 8.07 1 94.06 44 LEU B N 1
ATOM 1827 C CA . LEU B 1 44 ? 10.359 -6.02 7.918 1 94.06 44 LEU B CA 1
ATOM 1828 C C . LEU B 1 44 ? 11.344 -5.824 6.773 1 94.06 44 LEU B C 1
ATOM 1830 O O . LEU B 1 44 ? 12.094 -6.738 6.43 1 94.06 44 LEU B O 1
ATOM 1834 N N . ASP B 1 45 ? 11.312 -4.68 6.09 1 93.31 45 ASP B N 1
ATOM 1835 C CA . ASP B 1 45 ? 12.242 -4.227 5.062 1 93.31 45 ASP B CA 1
ATOM 1836 C C . ASP B 1 45 ? 12.07 -5.035 3.777 1 93.31 45 ASP B C 1
ATOM 1838 O O . ASP B 1 45 ? 13.055 -5.355 3.107 1 93.31 45 ASP B O 1
ATOM 1842 N N . TYR B 1 46 ? 10.859 -5.414 3.539 1 94.62 46 TYR B N 1
ATOM 1843 C CA . TYR B 1 46 ? 10.547 -5.98 2.232 1 94.62 46 TYR B CA 1
ATOM 1844 C C . TYR B 1 46 ? 10.312 -4.879 1.203 1 94.62 46 TYR B C 1
ATOM 1846 O O . TYR B 1 46 ? 10 -3.742 1.562 1 94.62 46 TYR B O 1
ATOM 1854 N N . LYS B 1 47 ? 10.539 -5.277 -0.016 1 94 47 LYS B N 1
ATOM 1855 C CA . LYS B 1 47 ? 10.227 -4.375 -1.119 1 94 47 LYS B CA 1
ATOM 1856 C C . LYS B 1 47 ? 8.836 -4.652 -1.678 1 94 47 LYS B C 1
ATOM 1858 O O . LYS B 1 47 ? 8.562 -5.754 -2.16 1 94 47 LYS B O 1
ATOM 1863 N N . ILE B 1 48 ? 7.988 -3.705 -1.576 1 95.62 48 ILE B N 1
ATOM 1864 C CA . ILE B 1 48 ? 6.676 -3.814 -2.199 1 95.62 48 ILE B CA 1
ATOM 1865 C C . ILE B 1 48 ? 6.789 -3.549 -3.697 1 95.62 48 ILE B C 1
ATOM 1867 O O . ILE B 1 48 ? 7.266 -2.488 -4.113 1 95.62 48 ILE B O 1
ATOM 1871 N N . ILE B 1 49 ? 6.312 -4.484 -4.488 1 95.12 49 ILE B N 1
ATOM 1872 C CA . ILE B 1 49 ? 6.402 -4.371 -5.941 1 95.12 49 ILE B CA 1
ATOM 1873 C C . ILE B 1 49 ? 5.145 -3.701 -6.484 1 95.12 49 ILE B C 1
ATOM 1875 O O . ILE B 1 49 ? 5.223 -2.814 -7.34 1 95.12 49 ILE B O 1
ATOM 1879 N N . ALA B 1 50 ? 4.004 -4.152 -6 1 95.75 50 ALA B N 1
ATOM 1880 C CA . ALA B 1 50 ? 2.729 -3.654 -6.504 1 95.75 50 ALA B CA 1
ATOM 1881 C C . ALA B 1 50 ? 1.575 -4.098 -5.609 1 95.75 50 ALA B C 1
ATOM 1883 O O . ALA B 1 50 ? 1.743 -4.977 -4.758 1 95.75 50 ALA B O 1
ATOM 1884 N N . ILE B 1 51 ? 0.495 -3.438 -5.785 1 96 51 ILE B N 1
ATOM 1885 C CA . ILE B 1 51 ? -0.795 -3.924 -5.312 1 96 51 ILE B CA 1
ATOM 1886 C C . ILE B 1 51 ? -1.649 -4.363 -6.496 1 96 51 ILE B C 1
ATOM 1888 O O . ILE B 1 51 ? -1.979 -3.557 -7.367 1 96 51 ILE B O 1
ATOM 1892 N N . GLU B 1 52 ? -1.966 -5.625 -6.496 1 95.56 52 GLU B N 1
ATOM 1893 C CA . GLU B 1 52 ? -2.738 -6.211 -7.586 1 95.56 52 GLU B CA 1
ATOM 1894 C C . GLU B 1 52 ? -4.133 -6.621 -7.117 1 95.56 52 GLU B C 1
ATOM 1896 O O . GLU B 1 52 ? -4.484 -6.426 -5.953 1 95.56 52 GLU B O 1
ATOM 1901 N N . LYS B 1 53 ? -4.922 -7.066 -8.094 1 93.31 53 LYS B N 1
ATOM 1902 C CA . LYS B 1 53 ? -6.223 -7.66 -7.785 1 93.31 53 LYS B CA 1
ATOM 1903 C C . LYS B 1 53 ? -6.227 -9.156 -8.094 1 93.31 53 LYS B C 1
ATOM 1905 O O . LYS B 1 53 ? -5.66 -9.594 -9.102 1 93.31 53 LYS B O 1
ATOM 1910 N N . ASP B 1 54 ? -6.816 -9.859 -7.195 1 92.94 54 ASP B N 1
ATOM 1911 C CA . ASP B 1 54 ? -6.957 -11.281 -7.48 1 92.94 54 ASP B CA 1
ATOM 1912 C C . ASP B 1 54 ? -8.156 -11.539 -8.391 1 92.94 54 ASP B C 1
ATOM 1914 O O . ASP B 1 54 ? -8.742 -10.602 -8.938 1 92.94 54 ASP B O 1
ATOM 1918 N N . LYS B 1 55 ? -8.477 -12.781 -8.57 1 90.5 55 LYS B N 1
ATOM 1919 C CA . LYS B 1 55 ? -9.531 -13.172 -9.5 1 90.5 55 LYS B CA 1
ATOM 1920 C C . LYS B 1 55 ? -10.883 -12.617 -9.062 1 90.5 55 LYS B C 1
ATOM 1922 O O . LYS B 1 55 ? -11.773 -12.398 -9.891 1 90.5 55 LYS B O 1
ATOM 1927 N N . LEU B 1 56 ? -11.016 -12.344 -7.785 1 88.5 56 LEU B N 1
ATOM 1928 C CA . LEU B 1 56 ? -12.289 -11.859 -7.254 1 88.5 56 LEU B CA 1
ATOM 1929 C C . LEU B 1 56 ? -12.297 -10.336 -7.172 1 88.5 56 LEU B C 1
ATOM 1931 O O . LEU B 1 56 ? -13.281 -9.742 -6.723 1 88.5 56 LEU B O 1
ATOM 1935 N N . GLY B 1 57 ? -11.234 -9.805 -7.516 1 90.38 57 GLY B N 1
ATOM 1936 C CA . GLY B 1 57 ? -11.156 -8.352 -7.504 1 90.38 57 GLY B CA 1
ATOM 1937 C C . GLY B 1 57 ? -10.648 -7.793 -6.188 1 90.38 57 GLY B C 1
ATOM 1938 O O . GLY B 1 57 ? -10.648 -6.578 -5.984 1 90.38 57 GLY B O 1
ATOM 1939 N N . ASP B 1 58 ? -10.227 -8.648 -5.324 1 91.44 58 ASP B N 1
ATOM 1940 C CA . ASP B 1 58 ? -9.719 -8.211 -4.027 1 91.44 58 ASP B CA 1
ATOM 1941 C C . ASP B 1 58 ? -8.234 -7.848 -4.109 1 91.44 58 ASP B C 1
ATOM 1943 O O . ASP B 1 58 ? -7.477 -8.492 -4.836 1 91.44 58 ASP B O 1
ATOM 1947 N N . PRO B 1 59 ? -7.879 -6.848 -3.328 1 94.06 59 PRO B N 1
ATOM 1948 C CA . PRO B 1 59 ? -6.473 -6.43 -3.389 1 94.06 59 PRO B CA 1
ATOM 1949 C C . PRO B 1 59 ? -5.523 -7.473 -2.805 1 94.06 59 PRO B C 1
ATOM 1951 O O . PRO B 1 59 ? -5.855 -8.125 -1.809 1 94.06 59 PRO B O 1
ATOM 1954 N N . VAL B 1 60 ? -4.379 -7.578 -3.492 1 96.69 60 VAL B N 1
ATOM 1955 C CA . VAL B 1 60 ? -3.293 -8.406 -2.98 1 96.69 60 VAL B CA 1
ATOM 1956 C C . VAL B 1 60 ? -1.973 -7.645 -3.082 1 96.69 60 VAL B C 1
ATOM 1958 O O . VAL B 1 60 ? -1.766 -6.867 -4.016 1 96.69 60 VAL B O 1
ATOM 1961 N N . ILE B 1 61 ? -1.119 -7.914 -2.148 1 97.81 61 ILE B N 1
ATOM 1962 C CA . ILE B 1 61 ? 0.175 -7.242 -2.111 1 97.81 61 ILE B CA 1
ATOM 1963 C C . ILE B 1 61 ? 1.244 -8.148 -2.721 1 97.81 61 ILE B C 1
ATOM 1965 O O . ILE B 1 61 ? 1.38 -9.312 -2.328 1 97.81 61 ILE B O 1
ATOM 1969 N N . VAL B 1 62 ? 1.966 -7.633 -3.678 1 97.88 62 VAL B N 1
ATOM 1970 C CA . VAL B 1 62 ? 3.102 -8.32 -4.281 1 97.88 62 VAL B CA 1
ATOM 1971 C C . VAL B 1 62 ? 4.406 -7.738 -3.746 1 97.88 62 VAL B C 1
ATOM 1973 O O . VAL B 1 62 ? 4.637 -6.527 -3.838 1 97.88 62 VAL B O 1
ATOM 1976 N N . TYR B 1 63 ? 5.195 -8.617 -3.197 1 97.19 63 TYR B N 1
ATOM 1977 C CA . TYR B 1 63 ? 6.402 -8.094 -2.568 1 97.19 63 TYR B CA 1
ATOM 1978 C C . TYR B 1 63 ? 7.551 -9.086 -2.664 1 97.19 63 TYR B C 1
ATOM 1980 O O . TYR B 1 63 ? 7.352 -10.234 -3.082 1 97.19 63 TYR B O 1
ATOM 1988 N N . ARG B 1 64 ? 8.75 -8.602 -2.377 1 96.44 64 ARG B N 1
ATOM 1989 C CA . ARG B 1 64 ? 9.945 -9.438 -2.441 1 96.44 64 ARG B CA 1
ATOM 1990 C C . ARG B 1 64 ? 10.992 -8.977 -1.441 1 96.44 64 ARG B C 1
ATOM 1992 O O . ARG B 1 64 ? 10.867 -7.895 -0.856 1 96.44 64 ARG B O 1
ATOM 1999 N N . GLU B 1 65 ? 11.953 -9.859 -1.278 1 94.94 65 GLU B N 1
ATOM 2000 C CA . GLU B 1 65 ? 13.086 -9.453 -0.446 1 94.94 65 GLU B CA 1
ATOM 2001 C C . GLU B 1 65 ? 13.875 -8.32 -1.096 1 94.94 65 GLU B C 1
ATOM 2003 O O . GLU B 1 65 ? 13.945 -8.234 -2.322 1 94.94 65 GLU B O 1
ATOM 2008 N N . ARG B 1 66 ? 14.461 -7.512 -0.292 1 89.75 66 ARG B N 1
ATOM 2009 C CA . ARG B 1 66 ? 15.281 -6.422 -0.805 1 89.75 66 ARG B CA 1
ATOM 2010 C C . ARG B 1 66 ? 16.578 -6.949 -1.419 1 89.75 66 ARG B C 1
ATOM 2012 O O . ARG B 1 66 ? 17.109 -6.355 -2.357 1 89.75 66 ARG B O 1
ATOM 2019 N N . ASP B 1 67 ? 16.906 -8.023 -0.841 1 86.19 67 ASP B N 1
ATOM 2020 C CA . ASP B 1 67 ? 18.125 -8.656 -1.361 1 86.19 67 ASP B CA 1
ATOM 2021 C C . ASP B 1 67 ? 17.953 -9.047 -2.826 1 86.19 67 ASP B C 1
ATOM 2023 O O . ASP B 1 67 ? 17.047 -9.812 -3.166 1 86.19 67 ASP B O 1
ATOM 2027 N N . GLU B 1 68 ? 18.859 -8.57 -3.619 1 78.31 68 GLU B N 1
ATOM 2028 C CA . GLU B 1 68 ? 18.734 -8.758 -5.062 1 78.31 68 GLU B CA 1
ATOM 2029 C C . GLU B 1 68 ? 19.203 -10.141 -5.484 1 78.31 68 GLU B C 1
ATOM 2031 O O . GLU B 1 68 ? 19.016 -10.547 -6.633 1 78.31 68 GLU B O 1
ATOM 2036 N N . SER B 1 69 ? 19.781 -10.812 -4.508 1 81.19 69 SER B N 1
ATOM 2037 C CA . SER B 1 69 ? 20.234 -12.156 -4.852 1 81.19 69 SER B CA 1
ATOM 2038 C C . SER B 1 69 ? 19.078 -13.133 -4.938 1 81.19 69 SER B C 1
ATOM 2040 O O . SER B 1 69 ? 19.141 -14.133 -5.656 1 81.19 69 SER B O 1
ATOM 2042 N N . SER B 1 70 ? 18.094 -12.82 -4.211 1 86.62 70 SER B N 1
ATOM 2043 C CA . SER B 1 70 ? 16.859 -13.617 -4.293 1 86.62 70 SER B CA 1
ATOM 2044 C C . SER B 1 70 ? 15.867 -13 -5.266 1 86.62 70 SER B C 1
ATOM 2046 O O . SER B 1 70 ? 15.711 -11.773 -5.309 1 86.62 70 SER B O 1
ATOM 2048 N N . GLN B 1 71 ? 15.328 -13.883 -6.078 1 93.94 71 GLN B N 1
ATOM 2049 C CA . GLN B 1 71 ? 14.352 -13.367 -7.035 1 93.94 71 GLN B CA 1
ATOM 2050 C C . GLN B 1 71 ? 12.945 -13.836 -6.691 1 93.94 71 GLN B C 1
ATOM 2052 O O . GLN B 1 71 ? 12.102 -14 -7.578 1 93.94 71 GLN B O 1
ATOM 2057 N N . ASN B 1 72 ? 12.734 -14.141 -5.402 1 96.62 72 ASN B N 1
ATOM 2058 C CA . ASN B 1 72 ? 11.43 -14.594 -4.938 1 96.62 72 ASN B CA 1
ATOM 2059 C C . ASN B 1 72 ? 10.367 -13.508 -5.105 1 96.62 72 ASN B C 1
ATOM 2061 O O . ASN B 1 72 ? 10.664 -12.32 -4.977 1 96.62 72 ASN B O 1
ATOM 2065 N N . VAL B 1 73 ? 9.148 -13.961 -5.434 1 97.19 73 VAL B N 1
ATOM 2066 C CA . VAL B 1 73 ? 7.98 -13.094 -5.473 1 97.19 73 VAL B CA 1
ATOM 2067 C C . VAL B 1 73 ? 6.91 -13.625 -4.523 1 97.19 73 VAL B C 1
ATOM 2069 O O . VAL B 1 73 ? 6.512 -14.789 -4.613 1 97.19 73 VAL B O 1
ATOM 2072 N N . TYR B 1 74 ? 6.434 -12.789 -3.637 1 97.19 74 TYR B N 1
ATOM 2073 C CA . TYR B 1 74 ? 5.434 -13.188 -2.65 1 97.19 74 TYR B CA 1
ATOM 2074 C C . TYR B 1 74 ? 4.125 -12.438 -2.865 1 97.19 74 TYR B C 1
ATOM 2076 O O . TYR B 1 74 ? 4.129 -11.289 -3.318 1 97.19 74 TYR B O 1
ATOM 2084 N N . VAL B 1 75 ? 3.059 -13.141 -2.504 1 97.38 75 VAL B N 1
ATOM 2085 C CA . VAL B 1 75 ? 1.735 -12.531 -2.533 1 97.38 75 VAL B CA 1
ATOM 2086 C C . VAL B 1 75 ? 1.074 -12.656 -1.162 1 97.38 75 VAL B C 1
ATOM 2088 O O . VAL B 1 75 ? 1.118 -13.727 -0.544 1 97.38 75 VAL B O 1
ATOM 2091 N N . LYS B 1 76 ? 0.5 -11.555 -0.659 1 97.12 76 LYS B N 1
ATOM 2092 C CA . LYS B 1 76 ? -0.299 -11.539 0.562 1 97.12 76 LYS B CA 1
ATOM 2093 C C . LYS B 1 76 ? -1.68 -10.938 0.306 1 97.12 76 LYS B C 1
ATOM 2095 O O . LYS B 1 76 ? -1.794 -9.82 -0.2 1 97.12 76 LYS B O 1
ATOM 2100 N N . ASN B 1 77 ? -2.67 -11.75 0.591 1 95 77 ASN B N 1
ATOM 2101 C CA . ASN B 1 77 ? -4.027 -11.227 0.469 1 95 77 ASN B CA 1
ATOM 2102 C C . ASN B 1 77 ? -4.375 -10.297 1.628 1 95 77 ASN B C 1
ATOM 2104 O O . ASN B 1 77 ? -3.582 -10.125 2.557 1 95 77 ASN B O 1
ATOM 2108 N N . CYS B 1 78 ? -5.578 -9.719 1.563 1 93.75 78 CYS B N 1
ATOM 2109 C CA . CYS B 1 78 ? -5.984 -8.781 2.607 1 93.75 78 CYS B CA 1
ATOM 2110 C C . CYS B 1 78 ? -7.211 -9.305 3.354 1 93.75 78 CYS B C 1
ATOM 2112 O O . CYS B 1 78 ? -7.953 -8.523 3.953 1 93.75 78 CYS B O 1
ATOM 2114 N N . GLU B 1 79 ? -7.387 -10.57 3.236 1 91.88 79 GLU B N 1
ATOM 2115 C CA . GLU B 1 79 ? -8.422 -11.195 4.051 1 91.88 79 GLU B CA 1
ATOM 2116 C C . GLU B 1 79 ? -7.934 -11.453 5.469 1 91.88 79 GLU B C 1
ATOM 2118 O O . GLU B 1 79 ? -8.719 -11.438 6.418 1 91.88 79 GLU B O 1
ATOM 2123 N N . THR B 1 80 ? -6.656 -11.656 5.52 1 93.25 80 THR B N 1
ATOM 2124 C CA . THR B 1 80 ? -6.055 -11.914 6.824 1 93.25 80 THR B CA 1
ATOM 2125 C C . THR B 1 80 ? -4.824 -11.039 7.039 1 93.25 80 THR B C 1
ATOM 2127 O O . THR B 1 80 ? -4.227 -10.555 6.074 1 93.25 80 THR B O 1
ATOM 2130 N N . LYS B 1 81 ? -4.465 -10.852 8.25 1 94.81 81 LYS B N 1
ATOM 2131 C CA . LYS B 1 81 ? -3.248 -10.133 8.609 1 94.81 81 LYS B CA 1
ATOM 2132 C C . LYS B 1 81 ? -2.008 -10.984 8.352 1 94.81 81 LYS B C 1
ATOM 2134 O O . LYS B 1 81 ? -2.053 -12.211 8.469 1 94.81 81 LYS B O 1
ATOM 2139 N N . LEU B 1 82 ? -1.006 -10.172 8.039 1 94.25 82 LEU B N 1
ATOM 2140 C CA . LEU B 1 82 ? 0.274 -10.828 7.805 1 94.25 82 LEU B CA 1
ATOM 2141 C C . LEU B 1 82 ? 0.856 -11.375 9.102 1 94.25 82 LEU B C 1
ATOM 2143 O O . LEU B 1 82 ? 1.152 -10.602 10.023 1 94.25 82 LEU B O 1
ATOM 2147 N N . GLU B 1 83 ? 1.012 -12.578 9.266 1 84.81 83 GLU B N 1
ATOM 2148 C CA . GLU B 1 83 ? 1.645 -13.195 10.43 1 84.81 83 GLU B CA 1
ATOM 2149 C C . GLU B 1 83 ? 3.086 -13.594 10.125 1 84.81 83 GLU B C 1
ATOM 2151 O O . GLU B 1 83 ? 3.998 -12.773 10.227 1 84.81 83 GLU B O 1
ATOM 2156 N N . GLU B 1 84 ? 3.432 -14.742 9.633 1 77.44 84 GLU B N 1
ATOM 2157 C CA . GLU B 1 84 ? 4.812 -15.164 9.414 1 77.44 84 GLU B CA 1
ATOM 2158 C C . GLU B 1 84 ? 5.051 -15.555 7.961 1 77.44 84 GLU B C 1
ATOM 2160 O O . GLU B 1 84 ? 6.195 -15.719 7.535 1 77.44 84 GLU B O 1
ATOM 2165 N N . GLU B 1 85 ? 3.922 -15.57 7.312 1 84.88 85 GLU B N 1
ATOM 2166 C CA . GLU B 1 85 ? 4.211 -16.109 5.988 1 84.88 85 GLU B CA 1
ATOM 2167 C C . GLU B 1 85 ? 3.373 -15.422 4.914 1 84.88 85 GLU B C 1
ATOM 2169 O O . GLU B 1 85 ? 2.492 -14.617 5.23 1 84.88 85 GLU B O 1
ATOM 2174 N N . TRP B 1 86 ? 3.779 -15.68 3.635 1 93.56 86 TRP B N 1
ATOM 2175 C CA . TRP B 1 86 ? 3.029 -15.297 2.441 1 93.56 86 TRP B CA 1
ATOM 2176 C C . TRP B 1 86 ? 1.859 -16.25 2.207 1 93.56 86 TRP B C 1
ATOM 2178 O O . TRP B 1 86 ? 1.84 -17.359 2.734 1 93.56 86 TRP B O 1
ATOM 2188 N N . ASP B 1 87 ? 0.874 -15.766 1.44 1 95.31 87 ASP B N 1
ATOM 2189 C CA . ASP B 1 87 ? -0.208 -16.656 1.023 1 95.31 87 ASP B CA 1
ATOM 2190 C C . ASP B 1 87 ? 0.195 -17.484 -0.199 1 95.31 87 ASP B C 1
ATOM 2192 O O . ASP B 1 87 ? -0.292 -18.594 -0.393 1 95.31 87 ASP B O 1
ATOM 2196 N N . PHE B 1 88 ? 1.057 -16.906 -1.004 1 95.12 88 PHE B N 1
ATOM 2197 C CA . PHE B 1 88 ? 1.575 -17.562 -2.199 1 95.12 88 PHE B CA 1
ATOM 2198 C C . PHE B 1 88 ? 2.977 -17.062 -2.527 1 95.12 88 PHE B C 1
ATOM 2200 O O . PHE B 1 88 ? 3.318 -15.922 -2.217 1 95.12 88 PHE B O 1
ATOM 2207 N N . ALA B 1 89 ? 3.779 -18 -3.174 1 96.12 89 ALA B N 1
ATOM 2208 C CA . ALA B 1 89 ? 5.16 -17.594 -3.445 1 96.12 89 ALA B CA 1
ATOM 2209 C C . ALA B 1 89 ? 5.688 -18.281 -4.703 1 96.12 89 ALA B C 1
ATOM 2211 O O . ALA B 1 89 ? 5.387 -19.453 -4.953 1 96.12 89 ALA B O 1
ATOM 2212 N N . ALA B 1 90 ? 6.398 -17.531 -5.457 1 96.06 90 ALA B N 1
ATOM 2213 C CA . ALA B 1 90 ? 7.312 -18.078 -6.461 1 96.06 90 ALA B CA 1
ATOM 2214 C C . ALA B 1 90 ? 8.758 -17.984 -5.988 1 96.06 90 ALA B C 1
ATOM 2216 O O . ALA B 1 90 ? 9.32 -16.891 -5.891 1 96.06 90 ALA B O 1
ATOM 2217 N N . ILE B 1 91 ? 9.312 -19.156 -5.711 1 96.06 91 ILE B N 1
ATOM 2218 C CA . ILE B 1 91 ? 10.695 -19.203 -5.242 1 96.06 91 ILE B CA 1
ATOM 2219 C C . ILE B 1 91 ? 11.633 -19.438 -6.43 1 96.06 91 ILE B C 1
ATOM 2221 O O . ILE B 1 91 ? 11.523 -20.438 -7.129 1 96.06 91 ILE B O 1
ATOM 2225 N N . ALA B 1 92 ? 12.5 -18.438 -6.66 1 96 92 ALA B N 1
ATOM 2226 C CA . ALA B 1 92 ? 13.352 -18.5 -7.84 1 96 92 ALA B CA 1
ATOM 2227 C C . ALA B 1 92 ? 14.781 -18.062 -7.504 1 96 92 ALA B C 1
ATOM 2229 O O . ALA B 1 92 ? 14.992 -17.25 -6.605 1 96 92 ALA B O 1
ATOM 2230 N N . THR B 1 93 ? 15.625 -18.625 -8.227 1 93.88 93 THR B N 1
ATOM 2231 C CA . THR B 1 93 ? 17.031 -18.281 -8.07 1 93.88 93 THR B CA 1
ATOM 2232 C C . THR B 1 93 ? 17.641 -17.906 -9.414 1 93.88 93 THR B C 1
ATOM 2234 O O . THR B 1 93 ? 17.328 -18.531 -10.438 1 93.88 93 THR B O 1
ATOM 2237 N N . TYR B 1 94 ? 18.516 -16.922 -9.344 1 93.44 94 TYR B N 1
ATOM 2238 C CA . TYR B 1 94 ? 19.219 -16.484 -10.539 1 93.44 94 TYR B CA 1
ATOM 2239 C C . TYR B 1 94 ? 20.547 -17.25 -10.695 1 93.44 94 TYR B C 1
ATOM 2241 O O . TYR B 1 94 ? 21.359 -17.266 -9.773 1 93.44 94 TYR B O 1
ATOM 2249 N N . ASN B 1 95 ? 20.656 -17.875 -11.844 1 90.94 95 ASN B N 1
ATOM 2250 C CA . ASN B 1 95 ? 21.922 -18.516 -12.203 1 90.94 95 ASN B CA 1
ATOM 2251 C C . ASN B 1 95 ? 22.734 -17.656 -13.172 1 90.94 95 ASN B C 1
ATOM 2253 O O . ASN B 1 95 ? 22.469 -17.672 -14.375 1 90.94 95 ASN B O 1
ATOM 2257 N N . GLU B 1 96 ? 23.719 -17.031 -12.695 1 86.75 96 GLU B N 1
ATOM 2258 C CA . GLU B 1 96 ? 24.516 -16.094 -13.484 1 86.75 96 GLU B CA 1
ATOM 2259 C C . GLU B 1 96 ? 25.25 -16.812 -14.609 1 86.75 96 GLU B C 1
ATOM 2261 O O . GLU B 1 96 ? 25.328 -16.297 -15.727 1 86.75 96 GLU B O 1
ATOM 2266 N N . GLY B 1 97 ? 25.812 -17.969 -14.297 1 89.56 97 GLY B N 1
ATOM 2267 C CA . GLY B 1 97 ? 26.562 -18.734 -15.289 1 89.56 97 GLY B CA 1
ATOM 2268 C C . GLY B 1 97 ? 25.75 -19.094 -16.516 1 89.56 97 GLY B C 1
ATOM 2269 O O . GLY B 1 97 ? 26.234 -19.016 -17.641 1 89.56 97 GLY B O 1
ATOM 2270 N N . GLU B 1 98 ? 24.531 -19.453 -16.344 1 91.38 98 GLU B N 1
ATOM 2271 C CA . GLU B 1 98 ? 23.641 -19.875 -17.422 1 91.38 98 GLU B CA 1
ATOM 2272 C C . GLU B 1 98 ? 22.734 -18.75 -17.875 1 91.38 98 GLU B C 1
ATOM 2274 O O . GLU B 1 98 ? 22.016 -18.875 -18.875 1 91.38 98 GLU B O 1
ATOM 2279 N N . ASN B 1 99 ? 22.781 -17.641 -17.203 1 93.31 99 ASN B N 1
ATOM 2280 C CA . ASN B 1 99 ? 21.922 -16.484 -17.453 1 93.31 99 ASN B CA 1
ATOM 2281 C C . ASN B 1 99 ? 20.453 -16.891 -17.531 1 93.31 99 ASN B C 1
ATOM 2283 O O . ASN B 1 99 ? 19.766 -16.562 -18.516 1 93.31 99 ASN B O 1
ATOM 2287 N N . LEU B 1 100 ? 20 -17.609 -16.609 1 94.81 100 LEU B N 1
ATOM 2288 C CA . LEU B 1 100 ? 18.594 -18 -16.562 1 94.81 100 LEU B CA 1
ATOM 2289 C C . LEU B 1 100 ? 18.078 -17.969 -15.125 1 94.81 100 LEU B C 1
ATOM 2291 O O . LEU B 1 100 ? 18.859 -17.969 -14.172 1 94.81 100 LEU B O 1
ATOM 2295 N N . LEU B 1 101 ? 16.75 -17.875 -14.992 1 96.12 101 LEU B N 1
ATOM 2296 C CA . LEU B 1 101 ? 16.094 -18.047 -13.703 1 96.12 101 LEU B CA 1
ATOM 2297 C C . LEU B 1 101 ? 15.578 -19.469 -13.531 1 96.12 101 LEU B C 1
ATOM 2299 O O . LEU B 1 101 ? 14.977 -20.031 -14.453 1 96.12 101 LEU B O 1
ATOM 2303 N N . ARG B 1 102 ? 15.875 -19.969 -12.336 1 95.62 102 ARG B N 1
ATOM 2304 C CA . ARG B 1 102 ? 15.312 -21.266 -11.977 1 95.62 102 ARG B CA 1
ATOM 2305 C C . ARG B 1 102 ? 14.164 -21.109 -10.984 1 95.62 102 ARG B C 1
ATOM 2307 O O . ARG B 1 102 ? 14.367 -20.656 -9.852 1 95.62 102 ARG B O 1
ATOM 2314 N N . LEU B 1 103 ? 12.992 -21.469 -11.477 1 96.31 103 LEU B N 1
ATOM 2315 C CA . LEU B 1 103 ? 11.836 -21.516 -10.586 1 96.31 103 LEU B CA 1
ATOM 2316 C C . LEU B 1 103 ? 11.805 -22.812 -9.789 1 96.31 103 LEU B C 1
ATOM 2318 O O . LEU B 1 103 ? 11.523 -23.875 -10.344 1 96.31 103 LEU B O 1
ATOM 2322 N N . GLU B 1 104 ? 12.055 -22.641 -8.523 1 94.44 104 GLU B N 1
ATOM 2323 C CA . GLU B 1 104 ? 12.148 -23.812 -7.652 1 94.44 104 GLU B CA 1
ATOM 2324 C C . GLU B 1 104 ? 10.766 -24.312 -7.25 1 94.44 104 GLU B C 1
ATOM 2326 O O . GLU B 1 104 ? 10.547 -25.516 -7.121 1 94.44 104 GLU B O 1
ATOM 2331 N N . SER B 1 105 ? 9.914 -23.375 -7.008 1 92.06 105 SER B N 1
ATOM 2332 C CA . SER B 1 105 ? 8.562 -23.75 -6.613 1 92.06 105 SER B CA 1
ATOM 2333 C C . SER B 1 105 ? 7.586 -22.594 -6.785 1 92.06 105 SER B C 1
ATOM 2335 O O . SER B 1 105 ? 7.984 -21.438 -6.773 1 92.06 105 SER B O 1
ATOM 2337 N N . ILE B 1 106 ? 6.355 -22.859 -7.055 1 91.12 106 ILE B N 1
ATOM 2338 C CA . ILE B 1 106 ? 5.199 -21.984 -7.004 1 91.12 106 ILE B CA 1
ATOM 2339 C C . ILE B 1 106 ? 4.105 -22.609 -6.141 1 91.12 106 ILE B C 1
ATOM 2341 O O . ILE B 1 106 ? 3.502 -23.609 -6.523 1 91.12 106 ILE B O 1
ATOM 2345 N N . ASN B 1 107 ? 3.984 -22 -4.953 1 89.12 107 ASN B N 1
ATOM 2346 C CA . ASN B 1 107 ? 3.09 -22.656 -4 1 89.12 107 ASN B CA 1
ATOM 2347 C C . ASN B 1 107 ? 2.408 -21.641 -3.09 1 89.12 107 ASN B C 1
ATOM 2349 O O . ASN B 1 107 ? 2.861 -20.5 -2.975 1 89.12 107 ASN B O 1
ATOM 2353 N N . GLY B 1 108 ? 1.256 -22.156 -2.543 1 89.06 108 GLY B N 1
ATOM 2354 C CA . GLY B 1 108 ? 0.495 -21.281 -1.657 1 89.06 108 GLY B CA 1
ATOM 2355 C C . GLY B 1 108 ? -0.65 -22 -0.964 1 89.06 108 GLY B C 1
ATOM 2356 O O . GLY B 1 108 ? -0.853 -23.203 -1.163 1 89.06 108 GLY B O 1
ATOM 2357 N N . ASN B 1 109 ? -1.28 -21.203 -0.18 1 83.62 109 ASN B N 1
ATOM 2358 C CA . ASN B 1 109 ? -2.287 -21.75 0.722 1 83.62 109 ASN B CA 1
ATOM 2359 C C . ASN B 1 109 ? -3.639 -21.906 0.029 1 83.62 109 ASN B C 1
ATOM 2361 O O . ASN B 1 109 ? -4.516 -22.609 0.52 1 83.62 109 ASN B O 1
ATOM 2365 N N . ALA B 1 110 ? -3.766 -21.25 -1.062 1 80.62 110 ALA B N 1
ATOM 2366 C CA . ALA B 1 110 ? -5.059 -21.297 -1.738 1 80.62 110 ALA B CA 1
ATOM 2367 C C . ALA B 1 110 ? -4.887 -21.562 -3.232 1 80.62 110 ALA B C 1
ATOM 2369 O O . ALA B 1 110 ? -3.914 -21.094 -3.84 1 80.62 110 ALA B O 1
ATOM 2370 N N . ILE B 1 111 ? -5.922 -22.328 -3.676 1 79.5 111 ILE B N 1
ATOM 2371 C CA . ILE B 1 111 ? -5.938 -22.656 -5.098 1 79.5 111 ILE B CA 1
ATOM 2372 C C . ILE B 1 111 ? -7.004 -21.812 -5.805 1 79.5 111 ILE B C 1
ATOM 2374 O O . ILE B 1 111 ? -7.98 -21.391 -5.184 1 79.5 111 ILE B O 1
ATOM 2378 N N . ASN B 1 112 ? -6.684 -21.5 -7.027 1 84.25 112 ASN B N 1
ATOM 2379 C CA . ASN B 1 112 ? -7.641 -20.859 -7.93 1 84.25 112 ASN B CA 1
ATOM 2380 C C . ASN B 1 112 ? -7.992 -19.453 -7.473 1 84.25 112 ASN B C 1
ATOM 2382 O O . ASN B 1 112 ? -9.148 -19.031 -7.57 1 84.25 112 ASN B O 1
ATOM 2386 N N . GLN B 1 113 ? -7.098 -18.812 -6.883 1 90.19 113 GLN B N 1
ATOM 2387 C CA . GLN B 1 113 ? -7.305 -17.422 -6.488 1 90.19 113 GLN B CA 1
ATOM 2388 C C . GLN B 1 113 ? -6.594 -16.469 -7.445 1 90.19 113 GLN B C 1
ATOM 2390 O O . GLN B 1 113 ? -6.77 -15.242 -7.359 1 90.19 113 GLN B O 1
ATOM 2395 N N . GLY B 1 114 ? -5.812 -17 -8.297 1 92.44 114 GLY B N 1
ATOM 2396 C CA . GLY B 1 114 ? -5.086 -16.188 -9.25 1 92.44 114 GLY B CA 1
ATOM 2397 C C . GLY B 1 114 ? -3.732 -15.734 -8.742 1 92.44 114 GLY B C 1
ATOM 2398 O O . GLY B 1 114 ? -3.035 -14.961 -9.406 1 92.44 114 GLY B O 1
ATOM 2399 N N . TYR B 1 115 ? -3.344 -16.266 -7.621 1 95.12 115 TYR B N 1
ATOM 2400 C CA . TYR B 1 115 ? -2.096 -15.828 -7.012 1 95.12 115 TYR B CA 1
ATOM 2401 C C . TYR B 1 115 ? -0.894 -16.312 -7.816 1 95.12 115 TYR B C 1
ATOM 2403 O O . TYR B 1 115 ? 0.089 -15.578 -7.969 1 95.12 115 TYR B O 1
ATOM 2411 N N . GLY B 1 116 ? -1.023 -17.5 -8.258 1 93.88 116 GLY B N 1
ATOM 2412 C CA . GLY B 1 116 ? 0.048 -18.031 -9.086 1 93.88 116 GLY B CA 1
ATOM 2413 C C . GLY B 1 116 ? 0.318 -17.203 -10.328 1 93.88 116 GLY B C 1
ATOM 2414 O O . GLY B 1 116 ? 1.473 -16.922 -10.648 1 93.88 116 GLY B O 1
ATOM 2415 N N . SER B 1 117 ? -0.766 -16.828 -10.961 1 94.19 117 SER B N 1
ATOM 2416 C CA . SER B 1 117 ? -0.643 -15.992 -12.148 1 94.19 117 SER B CA 1
ATOM 2417 C C . SER B 1 117 ? 0.022 -14.664 -11.812 1 94.19 117 SER B C 1
ATOM 2419 O O . SER B 1 117 ? 0.877 -14.18 -12.562 1 94.19 117 SER B O 1
ATOM 2421 N N . VAL B 1 118 ? -0.325 -14.117 -10.68 1 96.06 118 VAL B N 1
ATOM 2422 C CA . VAL B 1 118 ? 0.27 -12.859 -10.258 1 96.06 118 VAL B CA 1
ATOM 2423 C C . VAL B 1 118 ? 1.771 -13.039 -10.039 1 96.06 118 VAL B C 1
ATOM 2425 O O . VAL B 1 118 ? 2.58 -12.273 -10.562 1 96.06 118 VAL B O 1
ATOM 2428 N N . CYS B 1 119 ? 2.148 -14.047 -9.375 1 96.19 119 CYS B N 1
ATOM 2429 C CA . CYS B 1 119 ? 3.551 -14.312 -9.078 1 96.19 119 CYS B CA 1
ATOM 2430 C C . CYS B 1 119 ? 4.355 -14.484 -10.359 1 96.19 119 CYS B C 1
ATOM 2432 O O . CYS B 1 119 ? 5.414 -13.883 -10.523 1 96.19 119 CYS B O 1
ATOM 2434 N N . LEU B 1 120 ? 3.869 -15.234 -11.25 1 95.81 120 LEU B N 1
ATOM 2435 C CA . LEU B 1 120 ? 4.617 -15.562 -12.453 1 95.81 120 LEU B CA 1
ATOM 2436 C C . LEU B 1 120 ? 4.746 -14.344 -13.359 1 95.81 120 LEU B C 1
ATOM 2438 O O . LEU B 1 120 ? 5.789 -14.141 -13.992 1 95.81 120 LEU B O 1
ATOM 2442 N N . THR B 1 121 ? 3.703 -13.539 -13.461 1 96 121 THR B N 1
ATOM 2443 C CA . THR B 1 121 ? 3.766 -12.312 -14.234 1 96 121 THR B CA 1
ATOM 2444 C C . THR B 1 121 ? 4.906 -11.422 -13.75 1 96 121 THR B C 1
ATOM 2446 O O . THR B 1 121 ? 5.688 -10.906 -14.555 1 96 121 THR B O 1
ATOM 2449 N N . TYR B 1 122 ? 5.031 -11.32 -12.484 1 96.75 122 TYR B N 1
ATOM 2450 C CA . TYR B 1 122 ? 6.082 -10.453 -11.961 1 96.75 122 TYR B CA 1
ATOM 2451 C C . TYR B 1 122 ? 7.445 -11.125 -12.07 1 96.75 122 TYR B C 1
ATOM 2453 O O . TYR B 1 122 ? 8.461 -10.445 -12.266 1 96.75 122 TYR B O 1
ATOM 2461 N N . LEU B 1 123 ? 7.504 -12.445 -11.953 1 96.69 123 LEU B N 1
ATOM 2462 C CA . LEU B 1 123 ? 8.766 -13.141 -12.188 1 96.69 123 LEU B CA 1
ATOM 2463 C C . LEU B 1 123 ? 9.25 -12.922 -13.617 1 96.69 123 LEU B C 1
ATOM 2465 O O . LEU B 1 123 ? 10.438 -12.719 -13.852 1 96.69 123 LEU B O 1
ATOM 2469 N N . GLN B 1 124 ? 8.359 -12.938 -14.5 1 96.19 124 GLN B N 1
ATOM 2470 C CA . GLN B 1 124 ? 8.695 -12.672 -15.891 1 96.19 124 GLN B CA 1
ATOM 2471 C C . GLN B 1 124 ? 9.188 -11.242 -16.078 1 96.19 124 GLN B C 1
ATOM 2473 O O . GLN B 1 124 ? 10.117 -10.992 -16.844 1 96.19 124 GLN B O 1
ATOM 2478 N N . GLU B 1 125 ? 8.555 -10.32 -15.43 1 94.12 125 GLU B N 1
ATOM 2479 C CA . GLU B 1 125 ? 9.016 -8.938 -15.477 1 94.12 125 GLU B CA 1
ATOM 2480 C C . GLU B 1 125 ? 10.43 -8.805 -14.914 1 94.12 125 GLU B C 1
ATOM 2482 O O . GLU B 1 125 ? 11.242 -8.047 -15.453 1 94.12 125 GLU B O 1
ATOM 2487 N N . ILE B 1 126 ? 10.664 -9.516 -13.836 1 93.81 126 ILE B N 1
ATOM 2488 C CA . ILE B 1 126 ? 12 -9.523 -13.25 1 93.81 126 ILE B CA 1
ATOM 2489 C C . ILE B 1 126 ? 13 -10.078 -14.258 1 93.81 126 ILE B C 1
ATOM 2491 O O . ILE B 1 126 ? 14.094 -9.531 -14.422 1 93.81 126 ILE B O 1
ATOM 2495 N N . ALA B 1 127 ? 12.602 -11.086 -14.898 1 94.69 127 ALA B N 1
ATOM 2496 C CA . ALA B 1 127 ? 13.461 -11.672 -15.922 1 94.69 127 ALA B CA 1
ATOM 2497 C C . ALA B 1 127 ? 13.805 -10.648 -17 1 94.69 127 ALA B C 1
ATOM 2499 O O . ALA B 1 127 ? 14.945 -10.578 -17.453 1 94.69 127 ALA B O 1
ATOM 2500 N N . HIS B 1 128 ? 12.852 -9.875 -17.406 1 94.06 128 HIS B N 1
ATOM 2501 C CA . HIS B 1 128 ? 13.078 -8.82 -18.391 1 94.06 128 HIS B CA 1
ATOM 2502 C C . HIS B 1 128 ? 14.07 -7.781 -17.875 1 94.06 128 HIS B C 1
ATOM 2504 O O . HIS B 1 128 ? 15 -7.398 -18.578 1 94.06 128 HIS B O 1
ATOM 2510 N N . THR B 1 129 ? 13.844 -7.391 -16.672 1 89.38 129 THR B N 1
ATOM 2511 C CA . THR B 1 129 ? 14.68 -6.359 -16.062 1 89.38 129 THR B CA 1
ATOM 2512 C C . THR B 1 129 ? 16.125 -6.832 -15.953 1 89.38 129 THR B C 1
ATOM 2514 O O . THR B 1 129 ? 17.062 -6.07 -16.219 1 89.38 129 THR B O 1
ATOM 2517 N N . LEU B 1 130 ? 16.266 -8.109 -15.602 1 90.19 130 LEU B N 1
ATOM 2518 C CA . LEU B 1 130 ? 17.594 -8.688 -15.445 1 90.19 130 LEU B CA 1
ATOM 2519 C C . LEU B 1 130 ? 18.172 -9.109 -16.797 1 90.19 130 LEU B C 1
ATOM 2521 O O . LEU B 1 130 ? 19.344 -9.492 -16.875 1 90.19 130 LEU B O 1
ATOM 2525 N N . ARG B 1 131 ? 17.328 -9.047 -17.781 1 92.12 131 ARG B N 1
ATOM 2526 C CA . ARG B 1 131 ? 17.688 -9.438 -19.141 1 92.12 131 ARG B CA 1
ATOM 2527 C C . ARG B 1 131 ? 18.141 -10.891 -19.188 1 92.12 131 ARG B C 1
ATOM 2529 O O . ARG B 1 131 ? 19.125 -11.219 -19.859 1 92.12 131 ARG B O 1
ATOM 2536 N N . VAL B 1 132 ? 17.469 -11.727 -18.453 1 94 132 VAL B N 1
ATOM 2537 C CA . VAL B 1 132 ? 17.766 -13.156 -18.5 1 94 132 VAL B CA 1
ATOM 2538 C C . VAL B 1 132 ? 17.078 -13.789 -19.703 1 94 132 VAL B C 1
ATOM 2540 O O . VAL B 1 132 ? 16 -13.359 -20.109 1 94 132 VAL B O 1
ATOM 2543 N N . LYS B 1 133 ? 17.609 -14.906 -20.156 1 93.12 133 LYS B N 1
ATOM 2544 C CA . LYS B 1 133 ? 17.156 -15.523 -21.406 1 93.12 133 LYS B CA 1
ATOM 2545 C C . LYS B 1 133 ? 15.883 -16.328 -21.188 1 93.12 133 LYS B C 1
ATOM 2547 O O . LYS B 1 133 ? 14.977 -16.312 -22.016 1 93.12 133 LYS B O 1
ATOM 2552 N N . LYS B 1 134 ? 15.867 -17.078 -20.109 1 96.25 134 LYS B N 1
ATOM 2553 C CA . LYS B 1 134 ? 14.719 -17.953 -19.922 1 96.25 134 LYS B CA 1
ATOM 2554 C C . LYS B 1 134 ? 14.477 -18.234 -18.438 1 96.25 134 LYS B C 1
ATOM 2556 O O . LYS B 1 134 ? 15.352 -18 -17.609 1 96.25 134 LYS B O 1
ATOM 2561 N N . ILE B 1 135 ? 13.312 -18.641 -18.141 1 97.56 135 ILE B N 1
ATOM 2562 C CA . ILE B 1 135 ? 12.914 -19.219 -16.859 1 97.56 135 ILE B CA 1
ATOM 2563 C C . ILE B 1 135 ? 12.664 -20.719 -17.031 1 97.56 135 ILE B C 1
ATOM 2565 O O . ILE B 1 135 ? 11.953 -21.141 -17.953 1 97.56 135 ILE B O 1
ATOM 2569 N N . VAL B 1 136 ? 13.281 -21.484 -16.094 1 96.19 136 VAL B N 1
ATOM 2570 C CA . VAL B 1 136 ? 13.109 -22.922 -16.172 1 96.19 136 VAL B CA 1
ATOM 2571 C C . VAL B 1 136 ? 12.594 -23.469 -14.844 1 96.19 136 VAL B C 1
ATOM 2573 O O . VAL B 1 136 ? 12.891 -22.906 -13.781 1 96.19 136 VAL B O 1
ATOM 2576 N N . THR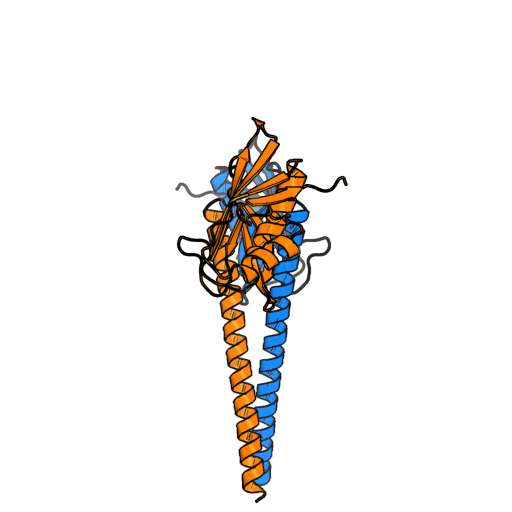 B 1 137 ? 11.758 -2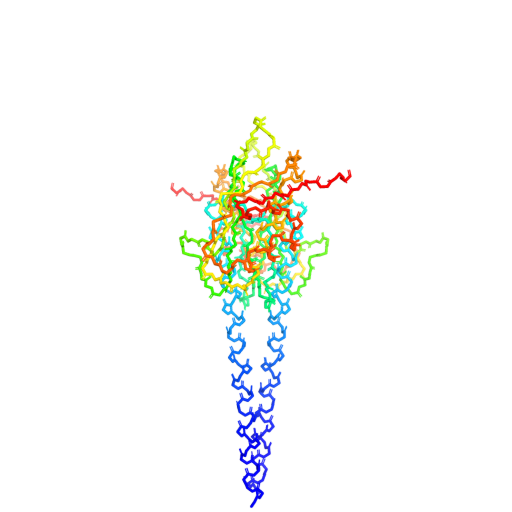4.594 -14.953 1 95.75 137 THR B N 1
ATOM 2577 C CA . THR B 1 137 ? 11.266 -25.203 -13.727 1 95.75 137 THR B CA 1
ATOM 2578 C C . THR B 1 137 ? 11.023 -26.703 -13.938 1 95.75 137 THR B C 1
ATOM 2580 O O . THR B 1 137 ? 10.617 -27.125 -15.016 1 95.75 137 THR B O 1
ATOM 2583 N N . LYS B 1 138 ? 11.297 -27.359 -12.828 1 92.69 138 LYS B N 1
ATOM 2584 C CA . LYS B 1 138 ? 10.852 -28.734 -12.773 1 92.69 138 LYS B CA 1
ATOM 2585 C C . LYS B 1 138 ? 9.391 -28.828 -12.328 1 92.69 138 LYS B C 1
ATOM 2587 O O . LYS B 1 138 ? 8.977 -28.141 -11.406 1 92.69 138 LYS B O 1
ATOM 259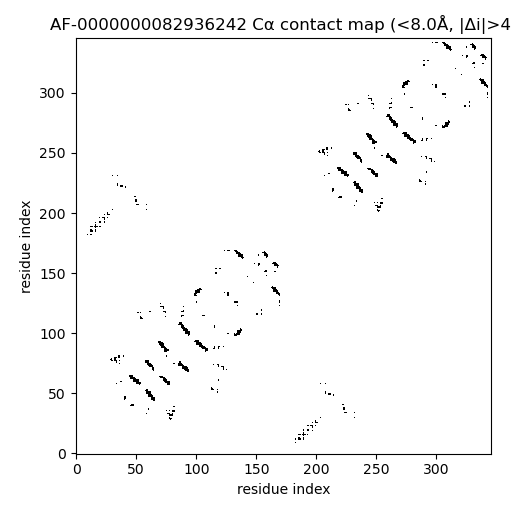2 N N . VAL B 1 139 ? 8.625 -29.578 -13.094 1 87.5 139 VAL B N 1
ATOM 2593 C CA . VAL B 1 139 ? 7.207 -29.734 -12.773 1 87.5 139 VAL B CA 1
ATOM 2594 C C . VAL B 1 139 ? 6.988 -31.047 -12.031 1 87.5 139 VAL B C 1
ATOM 2596 O O . VAL B 1 139 ? 7.371 -32.125 -12.523 1 87.5 139 VAL B O 1
ATOM 2599 N N . SER B 1 140 ? 6.75 -30.844 -10.68 1 72.12 140 SER B N 1
ATOM 2600 C CA . SER B 1 140 ? 6.43 -32.094 -9.961 1 72.12 140 SER B CA 1
ATOM 2601 C C . SER B 1 140 ? 4.926 -32.344 -9.953 1 72.12 140 SER B C 1
ATOM 2603 O O . SER B 1 140 ? 4.129 -31.406 -9.977 1 72.12 140 SER B O 1
ATOM 2605 N N . GLU B 1 141 ? 4.406 -33.469 -10.344 1 60.53 141 GLU B N 1
ATOM 2606 C CA . GLU B 1 141 ? 3.023 -33.875 -10.562 1 60.53 141 GLU B CA 1
ATOM 2607 C C . GLU B 1 141 ? 2.199 -33.719 -9.281 1 60.53 141 GLU B C 1
ATOM 2609 O O . GLU B 1 141 ? 1.995 -34.719 -8.555 1 60.53 141 GLU B O 1
ATOM 2614 N N . PRO B 1 142 ? 2.404 -32.781 -8.438 1 55.72 142 PRO B N 1
ATOM 2615 C CA . PRO B 1 142 ? 1.463 -33.094 -7.352 1 55.72 142 PRO B CA 1
ATOM 2616 C C . PRO B 1 142 ? 0.007 -33.062 -7.812 1 55.72 142 PRO B C 1
ATOM 2618 O O . PRO B 1 142 ? -0.821 -33.812 -7.289 1 55.72 142 PRO B O 1
ATOM 2621 N N . GLU B 1 143 ? -0.538 -32 -8.398 1 57.34 143 GLU B N 1
ATOM 2622 C CA . GLU B 1 143 ? -1.953 -31.797 -8.695 1 57.34 143 GLU B CA 1
ATOM 2623 C C . GLU B 1 143 ? -2.295 -32.281 -10.102 1 57.34 143 GLU B C 1
ATOM 2625 O O . GLU B 1 143 ? -1.418 -32.75 -10.836 1 57.34 143 GLU B O 1
ATOM 2630 N N . SER B 1 144 ? -3.533 -32.062 -10.406 1 64.56 144 SER B N 1
ATOM 2631 C CA . SER B 1 144 ? -4.07 -32.531 -11.68 1 64.56 144 SER B CA 1
ATOM 2632 C C . SER B 1 144 ? -3.225 -32.062 -12.852 1 64.56 144 SER B C 1
ATOM 2634 O O . SER B 1 144 ? -2.869 -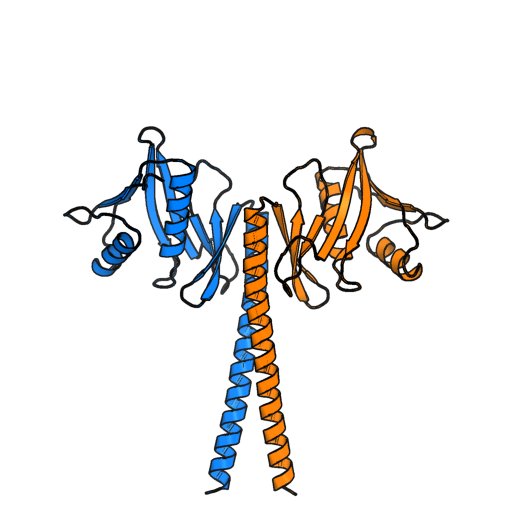30.891 -12.93 1 64.56 144 SER B O 1
ATOM 2636 N N . GLU B 1 145 ? -2.617 -32.938 -13.477 1 72.81 145 GLU B N 1
ATOM 2637 C CA . GLU B 1 145 ? -1.785 -32.719 -14.656 1 72.81 145 GLU B CA 1
ATOM 2638 C C . GLU B 1 145 ? -2.398 -31.641 -15.57 1 72.81 145 GLU B C 1
ATOM 2640 O O . GLU B 1 145 ? -1.688 -30.797 -16.094 1 72.81 145 GLU B O 1
ATOM 2645 N N . GLU B 1 146 ? -3.705 -31.672 -15.594 1 79.88 146 GLU B N 1
ATOM 2646 C CA . GLU B 1 146 ? -4.371 -30.75 -16.516 1 79.88 146 GLU B CA 1
ATOM 2647 C C . GLU B 1 146 ? -4.258 -29.312 -16.031 1 79.88 146 GLU B C 1
ATOM 2649 O O . GLU B 1 146 ? -4.023 -28.406 -16.812 1 79.88 146 GLU B O 1
ATOM 2654 N N . ARG B 1 147 ? -4.375 -29.141 -14.797 1 83.62 147 ARG B N 1
ATOM 2655 C CA . ARG B 1 147 ? -4.328 -27.797 -14.242 1 83.62 147 ARG B CA 1
ATOM 2656 C C . ARG B 1 147 ? -2.928 -27.203 -14.367 1 83.62 147 ARG B C 1
ATOM 2658 O O . ARG B 1 147 ? -2.775 -26.031 -14.703 1 83.62 147 ARG B O 1
ATOM 2665 N N . ILE B 1 148 ? -1.98 -27.984 -14.242 1 85.31 148 ILE B N 1
ATOM 2666 C CA . ILE B 1 148 ? -0.593 -27.531 -14.289 1 85.31 148 ILE B CA 1
ATOM 2667 C C . ILE B 1 148 ? -0.215 -27.172 -15.727 1 85.31 148 ILE B C 1
ATOM 2669 O O . ILE B 1 148 ? 0.41 -26.141 -15.969 1 85.31 148 ILE B O 1
ATOM 2673 N N . GLU B 1 149 ? -0.653 -28 -16.609 1 87.94 149 GLU B N 1
ATOM 2674 C CA . GLU B 1 149 ? -0.369 -27.734 -18.016 1 87.94 149 GLU B CA 1
ATOM 2675 C C . GLU B 1 149 ? -1.045 -26.453 -18.469 1 87.94 149 GLU B C 1
ATOM 2677 O O . GLU B 1 149 ? -0.43 -25.641 -19.172 1 87.94 149 GLU B O 1
ATOM 2682 N N . HIS B 1 150 ? -2.213 -26.328 -18.109 1 90.19 150 HIS B N 1
ATOM 2683 C CA . HIS B 1 150 ? -2.953 -25.125 -18.469 1 90.19 150 HIS B CA 1
ATOM 2684 C C . HIS B 1 150 ? -2.295 -23.875 -17.891 1 90.19 150 HIS B C 1
ATOM 2686 O O . HIS B 1 150 ? -2.188 -22.859 -18.578 1 90.19 150 HIS B O 1
ATOM 2692 N N . PHE B 1 151 ? -1.829 -23.969 -16.719 1 91.69 151 PHE B N 1
ATOM 2693 C CA . PHE B 1 151 ? -1.203 -22.844 -16.031 1 91.69 151 PHE B CA 1
ATOM 2694 C C . PHE B 1 151 ? 0.04 -22.375 -16.781 1 91.69 151 PHE B C 1
ATOM 2696 O O . PHE B 1 151 ? 0.171 -21.188 -17.094 1 91.69 151 PHE B O 1
ATOM 2703 N N . PHE B 1 152 ? 0.868 -23.234 -17.094 1 93.06 152 PHE B N 1
ATOM 2704 C CA . PHE B 1 152 ? 2.133 -22.875 -17.719 1 93.06 152 PHE B CA 1
ATOM 2705 C C . PHE B 1 152 ? 1.91 -22.406 -19.156 1 93.06 152 PHE B C 1
ATOM 2707 O O . PHE B 1 152 ? 2.555 -21.469 -19.609 1 93.06 152 PHE B O 1
ATOM 2714 N N . LYS B 1 153 ? 0.957 -23.062 -19.812 1 93.38 153 LYS B N 1
ATOM 2715 C CA . LYS B 1 153 ? 0.643 -22.641 -21.188 1 93.38 153 LYS B CA 1
ATOM 2716 C C . LYS B 1 153 ? 0.109 -21.219 -21.219 1 93.38 153 LYS B C 1
ATOM 2718 O O . LYS B 1 153 ? 0.501 -20.422 -22.078 1 93.38 153 LYS B O 1
ATOM 2723 N N . LYS B 1 154 ? -0.717 -20.922 -20.328 1 94.31 154 LYS B N 1
ATOM 2724 C CA . LYS B 1 154 ? -1.315 -19.594 -20.25 1 94.31 154 LYS B CA 1
ATOM 2725 C C . LYS B 1 154 ? -0.245 -18.516 -20.109 1 94.31 154 LYS B C 1
ATOM 2727 O O . LYS B 1 154 ? -0.427 -17.375 -20.562 1 94.31 154 LYS B O 1
ATOM 2732 N N . HIS B 1 155 ? 0.86 -18.828 -19.484 1 96.06 155 HIS B N 1
ATOM 2733 C CA . HIS B 1 155 ? 1.92 -17.859 -19.234 1 96.06 155 HIS B CA 1
ATOM 2734 C C . HIS B 1 155 ? 3.086 -18.062 -20.203 1 96.06 155 HIS B C 1
ATOM 2736 O O . HIS B 1 155 ? 4.215 -17.656 -19.906 1 96.06 155 HIS B O 1
ATOM 2742 N N . ASP B 1 156 ? 2.891 -18.781 -21.266 1 96.44 156 ASP B N 1
ATOM 2743 C CA . ASP B 1 156 ? 3.773 -18.906 -22.422 1 96.44 156 ASP B CA 1
ATOM 2744 C C . ASP B 1 156 ? 4.984 -19.766 -22.109 1 96.44 156 ASP B C 1
ATOM 2746 O O . ASP B 1 156 ? 6.07 -19.562 -22.656 1 96.44 156 ASP B O 1
ATOM 2750 N N . PHE B 1 157 ? 4.703 -20.688 -21.172 1 96.31 157 PHE B N 1
ATOM 2751 C CA . PHE B 1 157 ? 5.707 -21.719 -20.953 1 96.31 157 PHE B CA 1
ATOM 2752 C C . PHE B 1 157 ? 5.492 -22.891 -21.906 1 96.31 157 PHE B C 1
ATOM 2754 O O . PHE B 1 157 ? 4.355 -23.219 -22.25 1 96.31 157 PHE B O 1
ATOM 2761 N N . ILE B 1 158 ? 6.621 -23.453 -22.266 1 95.31 158 ILE B N 1
ATOM 2762 C CA . ILE B 1 158 ? 6.566 -24.672 -23.047 1 95.31 158 ILE B CA 1
ATOM 2763 C C . ILE B 1 158 ? 6.992 -25.859 -22.203 1 95.31 158 ILE B C 1
ATOM 2765 O O . ILE B 1 158 ? 8.047 -25.828 -21.562 1 95.31 158 ILE B O 1
ATOM 2769 N N . MET B 1 159 ? 6.129 -26.891 -22.172 1 92.06 159 MET B N 1
ATOM 2770 C CA . MET B 1 159 ? 6.453 -28.094 -21.422 1 92.06 159 MET B CA 1
ATOM 2771 C C . MET B 1 159 ? 7.066 -29.156 -22.328 1 92.06 159 MET B C 1
ATOM 2773 O O . MET B 1 159 ? 6.672 -29.297 -23.484 1 92.06 159 MET B O 1
ATOM 2777 N N . ASP B 1 160 ? 7.93 -29.828 -21.688 1 90.44 160 ASP B N 1
ATOM 2778 C CA . ASP B 1 160 ? 8.57 -30.891 -22.469 1 90.44 160 ASP B CA 1
ATOM 2779 C C . ASP B 1 160 ? 7.617 -32.062 -22.688 1 90.44 160 ASP B C 1
ATOM 2781 O O . ASP B 1 160 ? 6.535 -32.094 -22.094 1 90.44 160 ASP B O 1
ATOM 2785 N N . SER B 1 161 ? 8.07 -32.969 -23.531 1 88.88 161 SER B N 1
ATOM 2786 C CA . SER B 1 161 ? 7.215 -34.094 -23.922 1 88.88 161 SER B CA 1
ATOM 2787 C C . SER B 1 161 ? 6.82 -34.938 -22.719 1 88.88 161 SER B C 1
ATOM 2789 O O . SER B 1 161 ? 5.727 -35.5 -22.688 1 88.88 161 SER B O 1
ATOM 2791 N N . THR B 1 162 ? 7.641 -35.031 -21.703 1 85.81 162 THR B N 1
ATOM 2792 C CA . THR B 1 162 ? 7.375 -35.844 -20.531 1 85.81 162 THR B CA 1
ATOM 2793 C C . THR B 1 162 ? 6.637 -35.062 -19.453 1 85.81 162 THR B C 1
ATOM 2795 O O . THR B 1 162 ? 6.254 -35.594 -18.422 1 85.81 162 THR B O 1
ATOM 2798 N N . LYS B 1 163 ? 6.473 -33.812 -19.734 1 86.69 163 LYS B N 1
ATOM 2799 C CA . LYS B 1 163 ? 5.809 -32.875 -18.812 1 86.69 163 LYS B CA 1
ATOM 2800 C C . LYS B 1 163 ? 6.535 -32.844 -17.469 1 86.69 163 LYS B C 1
ATOM 2802 O O . LYS B 1 163 ? 5.902 -32.719 -16.422 1 86.69 163 LYS B O 1
ATOM 2807 N N . SER B 1 164 ? 7.785 -32.969 -17.516 1 88.81 164 SER B N 1
ATOM 2808 C CA . SER B 1 164 ? 8.602 -32.938 -16.297 1 88.81 164 SER B CA 1
ATOM 2809 C C . SER B 1 164 ? 9.336 -31.625 -16.156 1 88.81 164 SER B C 1
ATOM 2811 O O . SER B 1 164 ? 9.875 -31.328 -15.078 1 88.81 164 SER B O 1
ATOM 2813 N N . TYR B 1 165 ? 9.336 -30.906 -17.297 1 92 165 TYR B N 1
ATOM 2814 C CA . TYR B 1 165 ? 10.008 -29.609 -17.312 1 92 165 TYR B CA 1
ATOM 2815 C C . TYR B 1 165 ? 9.203 -28.594 -18.094 1 92 165 TYR B C 1
ATOM 2817 O O . TYR B 1 165 ? 8.531 -28.938 -19.078 1 92 165 TYR B O 1
ATOM 2825 N N . ALA B 1 166 ? 9.273 -27.359 -17.641 1 95 166 ALA B N 1
ATOM 2826 C CA . ALA B 1 166 ? 8.68 -26.234 -18.375 1 95 166 ALA B CA 1
ATOM 2827 C C . ALA B 1 166 ? 9.68 -25.094 -18.516 1 95 166 ALA B C 1
ATOM 2829 O O . ALA B 1 166 ? 10.5 -24.859 -17.625 1 95 166 ALA B O 1
ATOM 2830 N N . GLU B 1 167 ? 9.586 -24.375 -19.594 1 96.56 167 GLU B N 1
ATOM 2831 C CA . GLU B 1 167 ? 10.5 -23.25 -19.828 1 96.56 167 GLU B CA 1
ATOM 2832 C C . GLU B 1 167 ? 9.781 -22.078 -20.469 1 96.56 167 GLU B C 1
ATOM 2834 O O . GLU B 1 167 ? 8.883 -22.266 -21.297 1 96.56 167 GLU B O 1
ATOM 2839 N N . TRP B 1 168 ? 10.078 -20.922 -20.047 1 97.5 168 TRP B N 1
ATOM 2840 C CA . TRP B 1 168 ? 9.664 -19.656 -20.641 1 97.5 168 TRP B CA 1
ATOM 2841 C C . TRP B 1 168 ? 10.852 -18.922 -21.25 1 97.5 168 TRP B C 1
ATOM 2843 O O . TRP B 1 168 ? 11.891 -18.766 -20.609 1 97.5 168 TRP B O 1
ATOM 2853 N N . VAL B 1 169 ? 10.742 -18.531 -22.531 1 95.81 169 VAL B N 1
ATOM 2854 C CA . VAL B 1 169 ? 11.812 -17.828 -23.219 1 95.81 169 VAL B CA 1
ATOM 2855 C C . VAL B 1 169 ? 11.43 -16.344 -23.375 1 95.81 169 VAL B C 1
ATOM 2857 O O . VAL B 1 169 ? 10.352 -16.031 -23.859 1 95.81 169 VAL B O 1
ATOM 2860 N N . ARG B 1 170 ? 12.305 -15.523 -22.922 1 91.94 170 ARG B N 1
ATOM 2861 C CA . ARG B 1 170 ? 12.055 -14.086 -22.984 1 91.94 170 ARG B CA 1
ATOM 2862 C C . ARG B 1 170 ? 11.914 -13.609 -24.422 1 91.94 170 ARG B C 1
ATOM 2864 O O . ARG B 1 170 ? 12.828 -13.805 -25.234 1 91.94 170 ARG B O 1
ATOM 2871 N N . PRO B 1 171 ? 10.805 -12.922 -24.703 1 86.88 171 PRO B N 1
ATOM 2872 C CA . PRO B 1 171 ? 10.664 -12.406 -26.062 1 86.88 171 PRO B CA 1
ATOM 2873 C C . PRO B 1 171 ? 11.586 -11.219 -26.359 1 86.88 171 PRO B C 1
ATOM 2875 O O . PRO B 1 171 ? 11.938 -10.469 -25.438 1 86.88 171 PRO B O 1
ATOM 2878 N N . TYR B 1 172 ? 12.125 -11.086 -27.562 1 74.69 172 TYR B N 1
ATOM 2879 C CA . TYR B 1 172 ? 12.945 -9.953 -27.969 1 74.69 172 TYR B CA 1
ATOM 2880 C C . TYR B 1 172 ? 12.109 -8.68 -28.047 1 74.69 172 TYR B C 1
ATOM 2882 O O . TYR B 1 172 ? 11.008 -8.688 -28.594 1 74.69 172 TYR B O 1
ATOM 2890 N N . ARG B 1 173 ? 12.203 -7.758 -27.062 1 54.53 173 ARG B N 1
ATOM 2891 C CA . ARG B 1 173 ? 11.539 -6.469 -27.25 1 54.53 173 ARG B CA 1
ATOM 2892 C C . ARG B 1 173 ? 12.414 -5.5 -28.031 1 54.53 173 ARG B C 1
ATOM 2894 O O . ARG B 1 173 ? 13.648 -5.57 -27.953 1 54.53 173 ARG B O 1
#